Protein AF-T1HP23-F1 (afdb_monomer)

pLDDT: mean 70.29, std 20.17, range [24.92, 94.38]

Mean predicted aligned error: 11.94 Å

Organism: Rhodnius prolixus (NCBI:txid13249)

InterPro domains:
  IPR020234 Mite allergen, group-7 [PF16984] (42-171)
  IPR038602 Mite allergen, group-7 superfamily [G3DSA:3.15.10.50] (22-176)

Secondary structure (DSSP, 8-state):
-----HHHHHHHHHHHHHHHHHHHHHHHHHS-----S---HHHHHHHHHHHHHHHTTTTT-TTEEPPPEEEEEEEEETTTEEEEEEEEEEEEEEE-GGG-EE-S--EEEEETTEEEEEEEEEEEEEEEEEEEEEEETTEEEEEEEEEEEEEEEEEEEEEEETTTTEEEEEEEE-----

Radius of gyration: 19.95 Å; Cα contacts (8 Å, |Δi|>4): 308; chains: 1; bounding box: 65×30×52 Å

Foldseek 3Di:
DDDDPPVVVVVQVVQVVVLVVVLVVVVVVVDDDPDDDDDFPQVVQQVVLQVCLVCVVVSCVAWNWGAKDKDWDWDADPVPGIWIKIKIWPRKTKHQQNQKGWDDDWDWDDDPQKIKTKTKIKTAFMKMKTWIWMDTPNDIDTDIDIDTDGMWMWMWIWMANNVVRDIDTDDIDTDDDD

Nearest PDB structures (foldseek):
  9hae-assembly2_C  TM=8.015E-01  e=1.266E-09  Dermatophagoides farinae
  3h4z-assembly1_A  TM=8.225E-01  e=7.557E-09  Escherichia coli
  9hae-assembly1_A  TM=8.231E-01  e=2.625E-08  Dermatophagoides farinae
  3h4z-assembly2_B  TM=8.025E-01  e=1.484E-07  Escherichia coli
  3h4z-assembly3_C  TM=6.666E-01  e=9.869E-07  Escherichia coli

Structure (mmCIF, N/CA/C/O backbone):
data_AF-T1HP23-F1
#
_entry.id   AF-T1HP23-F1
#
loop_
_atom_site.group_PDB
_atom_site.id
_atom_site.type_symbol
_atom_site.label_atom_id
_atom_site.label_alt_id
_atom_site.label_comp_id
_atom_site.label_asym_id
_atom_site.label_entity_id
_atom_site.label_seq_id
_atom_site.pdbx_PDB_ins_code
_atom_site.Cartn_x
_atom_site.Cartn_y
_atom_site.Cartn_z
_atom_site.occupancy
_atom_site.B_iso_or_equiv
_atom_site.auth_seq_id
_atom_site.auth_comp_id
_atom_site.auth_asym_id
_atom_site.auth_atom_id
_atom_site.pdbx_PDB_model_num
ATOM 1 N N . MET A 1 1 ? 20.093 -10.643 -13.152 1.00 25.14 1 MET A N 1
ATOM 2 C CA . MET A 1 1 ? 18.943 -10.596 -12.226 1.00 25.14 1 MET A CA 1
ATOM 3 C C . MET A 1 1 ? 19.313 -9.585 -11.152 1.00 25.14 1 MET A C 1
ATOM 5 O O . MET A 1 1 ? 20.124 -9.906 -10.296 1.00 25.14 1 MET A O 1
ATOM 9 N N . TYR A 1 2 ? 18.886 -8.330 -11.307 1.00 26.88 2 TYR A N 1
ATOM 10 C CA . TYR A 1 2 ? 19.224 -7.253 -10.372 1.00 26.88 2 TYR A CA 1
ATOM 11 C C . TYR A 1 2 ? 18.226 -7.282 -9.216 1.00 26.88 2 TYR A C 1
ATOM 13 O O . TYR A 1 2 ? 17.021 -7.215 -9.437 1.00 26.88 2 TYR A O 1
ATOM 21 N N . VAL A 1 3 ? 18.734 -7.433 -7.996 1.00 24.92 3 VAL A N 1
ATOM 22 C CA . VAL A 1 3 ? 17.948 -7.330 -6.764 1.00 24.92 3 VAL A CA 1
ATOM 23 C C . VAL A 1 3 ? 18.117 -5.900 -6.268 1.00 24.92 3 VAL A C 1
ATOM 25 O O . VAL A 1 3 ? 19.230 -5.498 -5.930 1.00 24.92 3 VAL A O 1
ATOM 28 N N . LEU A 1 4 ? 17.034 -5.119 -6.276 1.00 29.67 4 LEU A N 1
ATOM 29 C CA . LEU A 1 4 ? 17.025 -3.764 -5.722 1.00 29.67 4 LEU A CA 1
ATOM 30 C C . LEU A 1 4 ? 17.428 -3.827 -4.234 1.00 29.67 4 LEU A C 1
ATOM 32 O O . LEU A 1 4 ? 16.851 -4.626 -3.489 1.00 29.67 4 LEU A O 1
ATOM 36 N N . PRO A 1 5 ? 18.405 -3.029 -3.765 1.00 30.52 5 PRO A N 1
ATOM 37 C CA . PRO A 1 5 ? 18.764 -2.981 -2.355 1.00 30.52 5 PRO A CA 1
ATOM 38 C C . PRO A 1 5 ? 17.554 -2.590 -1.500 1.00 30.52 5 PRO A C 1
ATOM 40 O O . PRO A 1 5 ? 16.843 -1.633 -1.790 1.00 30.52 5 PRO A O 1
ATOM 43 N N . LEU A 1 6 ? 17.366 -3.303 -0.389 1.00 29.81 6 LEU A N 1
ATOM 44 C CA . LEU A 1 6 ? 16.264 -3.165 0.572 1.00 29.81 6 LEU A CA 1
ATOM 45 C C . LEU A 1 6 ? 15.897 -1.707 0.931 1.00 29.81 6 LEU A C 1
ATOM 47 O O . LEU A 1 6 ? 14.728 -1.389 1.123 1.00 29.81 6 LEU A O 1
ATOM 51 N N . LYS A 1 7 ? 16.880 -0.798 0.985 1.00 26.94 7 LYS A N 1
ATOM 52 C CA . LYS A 1 7 ? 16.654 0.632 1.258 1.00 26.94 7 LYS A CA 1
ATOM 53 C C . LYS A 1 7 ? 15.810 1.335 0.184 1.00 26.94 7 LYS A C 1
ATOM 55 O O . LYS A 1 7 ? 15.021 2.206 0.530 1.00 26.94 7 LYS A O 1
ATOM 60 N N . GLN A 1 8 ? 15.942 0.942 -1.082 1.00 32.12 8 GLN A N 1
ATOM 61 C CA . GLN A 1 8 ? 15.171 1.492 -2.204 1.00 32.12 8 GLN A CA 1
ATOM 62 C C . GLN A 1 8 ? 13.735 0.967 -2.204 1.00 32.12 8 GLN A C 1
ATOM 64 O O . GLN A 1 8 ? 12.801 1.727 -2.432 1.00 32.12 8 GLN A O 1
ATOM 69 N N . ILE A 1 9 ? 13.544 -0.304 -1.836 1.00 33.69 9 ILE A N 1
ATOM 70 C CA . ILE A 1 9 ? 12.213 -0.881 -1.612 1.00 33.69 9 ILE A CA 1
ATOM 71 C C . ILE A 1 9 ? 11.498 -0.110 -0.492 1.00 33.69 9 ILE A C 1
ATOM 73 O O . ILE A 1 9 ? 10.354 0.294 -0.663 1.00 33.69 9 ILE A O 1
ATOM 77 N N . ILE A 1 10 ? 12.192 0.184 0.612 1.00 36.78 10 ILE A N 1
ATOM 78 C CA . ILE A 1 10 ? 11.643 0.961 1.736 1.00 36.78 10 ILE A CA 1
ATOM 79 C C . ILE A 1 10 ? 11.271 2.393 1.320 1.00 36.78 10 ILE A C 1
ATOM 81 O O . ILE A 1 10 ? 10.223 2.879 1.737 1.00 36.78 10 ILE A O 1
ATOM 85 N N . LEU A 1 11 ? 12.089 3.064 0.500 1.00 34.38 11 LEU A N 1
ATOM 86 C CA . LEU A 1 11 ? 11.816 4.428 0.029 1.00 34.38 11 LEU A CA 1
ATOM 87 C C . LEU A 1 11 ? 10.591 4.479 -0.898 1.00 34.38 11 LEU A C 1
ATOM 89 O O . LEU A 1 11 ? 9.714 5.321 -0.719 1.00 34.38 11 LEU A O 1
ATOM 93 N N . ILE A 1 12 ? 10.510 3.542 -1.846 1.00 37.84 12 ILE A N 1
ATOM 94 C CA . ILE A 1 12 ? 9.383 3.406 -2.776 1.00 37.84 12 ILE A CA 1
ATOM 95 C C . ILE A 1 12 ? 8.100 3.110 -1.993 1.00 37.84 12 ILE A C 1
ATOM 97 O O . ILE A 1 12 ? 7.082 3.761 -2.211 1.00 37.84 12 ILE A O 1
ATOM 101 N N . ILE A 1 13 ? 8.168 2.208 -1.013 1.00 44.16 13 ILE A N 1
ATOM 102 C CA . ILE A 1 13 ? 7.060 1.878 -0.110 1.00 44.16 13 ILE A CA 1
ATOM 103 C C . ILE A 1 13 ? 6.622 3.085 0.740 1.00 44.16 13 ILE A C 1
ATOM 105 O O . ILE A 1 13 ? 5.424 3.322 0.891 1.00 44.16 13 ILE A O 1
ATOM 109 N N . TRP A 1 14 ? 7.560 3.888 1.249 1.00 43.22 14 TRP A N 1
ATOM 110 C CA . TRP A 1 14 ? 7.257 5.134 1.966 1.00 43.22 14 TRP A CA 1
ATOM 111 C C . TRP A 1 14 ? 6.512 6.144 1.091 1.00 43.22 14 TRP A C 1
ATOM 113 O O . TRP A 1 14 ? 5.567 6.793 1.540 1.00 43.22 14 TRP A O 1
ATOM 123 N N . LEU A 1 15 ? 6.914 6.257 -0.172 1.00 39.22 15 LEU A N 1
ATOM 124 C CA . LEU A 1 15 ? 6.282 7.138 -1.147 1.00 39.22 15 LEU A CA 1
ATOM 125 C C . LEU A 1 15 ? 4.881 6.653 -1.534 1.00 39.22 15 LEU A C 1
ATOM 127 O O . LEU A 1 15 ? 3.946 7.454 -1.559 1.00 39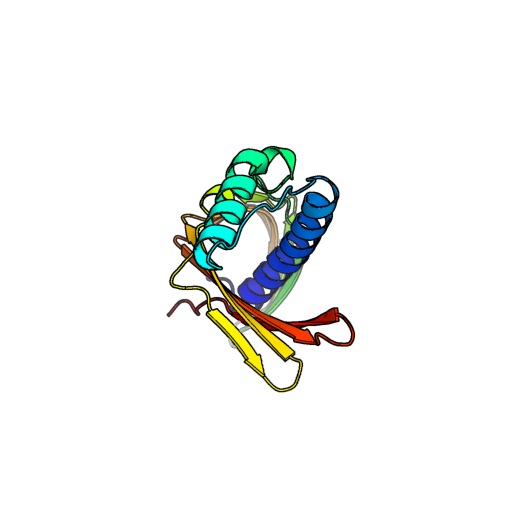.22 15 LEU A O 1
ATOM 131 N N . ILE A 1 16 ? 4.712 5.341 -1.727 1.00 44.19 16 ILE A N 1
ATOM 132 C CA . ILE A 1 16 ? 3.404 4.696 -1.915 1.00 44.19 16 ILE A CA 1
ATOM 133 C C . ILE A 1 16 ? 2.496 4.981 -0.718 1.00 44.19 16 ILE A C 1
ATOM 135 O O . ILE A 1 16 ? 1.327 5.297 -0.908 1.00 44.19 16 ILE A O 1
ATOM 139 N N . PHE A 1 17 ? 3.030 4.933 0.505 1.00 50.22 17 PHE A N 1
ATOM 140 C CA . PHE A 1 17 ? 2.266 5.213 1.714 1.00 50.22 17 PHE A CA 1
ATOM 141 C C . PHE A 1 17 ? 1.826 6.677 1.817 1.00 50.22 17 PHE A C 1
ATOM 143 O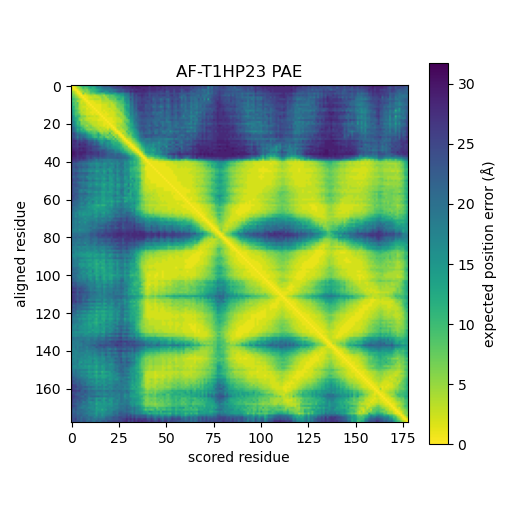 O . PHE A 1 17 ? 0.660 6.933 2.099 1.00 50.22 17 PHE A O 1
ATOM 150 N N . ILE A 1 18 ? 2.717 7.640 1.566 1.00 43.59 18 ILE A N 1
ATOM 151 C CA . ILE A 1 18 ? 2.364 9.069 1.598 1.00 43.59 18 ILE A CA 1
ATOM 152 C C . ILE A 1 18 ? 1.280 9.359 0.557 1.00 43.59 18 ILE A C 1
ATOM 154 O O . ILE A 1 18 ? 0.293 10.028 0.853 1.00 43.59 18 ILE A O 1
ATOM 158 N N . ILE A 1 19 ? 1.417 8.795 -0.642 1.00 41.88 19 ILE A N 1
ATOM 159 C CA . ILE A 1 19 ? 0.441 8.965 -1.718 1.00 41.88 19 ILE A CA 1
ATOM 160 C C . ILE A 1 19 ? -0.878 8.261 -1.368 1.00 41.88 19 ILE A C 1
ATOM 162 O O . ILE A 1 19 ? -1.942 8.844 -1.570 1.00 41.88 19 ILE A O 1
ATOM 166 N N . PHE A 1 20 ? -0.842 7.056 -0.794 1.00 41.28 20 PHE A N 1
ATOM 167 C CA . PHE A 1 20 ? -2.032 6.349 -0.318 1.00 41.28 20 PHE A CA 1
ATOM 168 C C . PHE A 1 20 ? -2.738 7.130 0.797 1.00 41.28 20 PHE A C 1
ATOM 170 O O . PHE A 1 20 ? -3.938 7.358 0.710 1.00 41.28 20 PHE A O 1
ATOM 177 N N . ALA A 1 21 ? -2.006 7.626 1.794 1.00 40.84 21 ALA A N 1
ATOM 178 C CA . ALA A 1 21 ? -2.548 8.412 2.898 1.00 40.84 21 ALA A CA 1
ATOM 179 C C . ALA A 1 21 ? -3.175 9.733 2.417 1.00 40.84 21 ALA A C 1
ATOM 181 O O . ALA A 1 21 ? -4.255 10.102 2.883 1.00 40.84 21 ALA A O 1
ATOM 182 N N . ILE A 1 22 ? -2.552 10.412 1.445 1.00 40.50 22 ILE A N 1
ATOM 183 C CA . ILE A 1 22 ? -3.098 11.631 0.829 1.00 40.50 22 ILE A CA 1
ATOM 184 C C . ILE A 1 22 ? -4.379 11.312 0.046 1.00 40.50 22 ILE A C 1
ATOM 186 O O . ILE A 1 22 ? -5.387 11.983 0.247 1.00 40.50 22 ILE A O 1
ATOM 190 N N . ASN A 1 23 ? -4.377 10.274 -0.798 1.00 37.69 23 ASN A N 1
ATOM 191 C CA . ASN A 1 23 ? -5.544 9.914 -1.616 1.00 37.69 23 ASN A CA 1
ATOM 192 C C . ASN A 1 23 ? -6.704 9.340 -0.789 1.00 37.69 23 ASN A C 1
ATOM 194 O O . ASN A 1 23 ? -7.870 9.583 -1.097 1.00 37.69 23 ASN A O 1
ATOM 198 N N . VAL A 1 24 ? -6.419 8.610 0.290 1.00 37.06 24 VAL A N 1
ATOM 199 C CA . VAL A 1 24 ? -7.438 8.175 1.254 1.00 37.06 24 VAL A CA 1
ATOM 200 C C . VAL A 1 24 ? -8.043 9.390 1.956 1.00 37.06 24 VAL A C 1
ATOM 202 O O . VAL A 1 24 ? -9.260 9.495 2.034 1.00 37.06 24 VAL A O 1
ATOM 205 N N . SER A 1 25 ? -7.232 10.361 2.379 1.00 33.72 25 SER A N 1
ATOM 206 C CA . SER A 1 25 ? -7.742 11.577 3.031 1.00 33.72 25 SER A CA 1
ATOM 207 C C . SER A 1 25 ? -8.643 12.406 2.101 1.00 33.72 25 SER A C 1
ATOM 209 O O . SER A 1 25 ? -9.738 12.800 2.498 1.00 33.72 25 SER A O 1
ATOM 211 N N . THR A 1 26 ? -8.244 12.605 0.840 1.00 33.69 26 THR A N 1
ATOM 212 C CA . THR A 1 26 ? -9.033 13.372 -0.146 1.00 33.69 26 THR A CA 1
ATOM 213 C C . THR A 1 26 ? -10.263 12.619 -0.660 1.00 33.69 26 THR A C 1
ATOM 215 O O . THR A 1 26 ? -11.287 13.233 -0.968 1.00 33.69 26 THR A O 1
ATOM 218 N N . SER A 1 27 ? -10.213 11.286 -0.748 1.00 34.50 27 SER A N 1
ATOM 219 C CA . SER A 1 27 ? -11.388 10.475 -1.095 1.00 34.50 27 SER A CA 1
ATOM 220 C C . SER A 1 27 ? -12.389 10.378 0.059 1.00 34.50 27 SER A C 1
ATOM 222 O O . SER A 1 27 ? -13.590 10.347 -0.199 1.00 34.50 27 SER A O 1
ATOM 224 N N . ILE A 1 28 ? -11.933 10.416 1.318 1.00 39.03 28 ILE A N 1
ATOM 225 C CA . ILE A 1 28 ? -12.814 10.490 2.492 1.00 39.03 28 ILE A CA 1
ATOM 226 C C . ILE A 1 28 ? -13.574 11.823 2.545 1.00 39.03 28 ILE A C 1
ATOM 228 O O . ILE A 1 28 ? -14.757 11.813 2.871 1.00 39.03 28 ILE A O 1
ATOM 232 N N . GLU A 1 29 ? -12.963 12.949 2.160 1.00 34.88 29 GLU A N 1
ATOM 233 C CA . GLU A 1 29 ? -13.683 14.233 2.064 1.00 34.88 29 GLU A CA 1
ATOM 234 C C . GLU A 1 29 ? -14.804 14.217 1.010 1.00 34.88 29 GLU A C 1
ATOM 236 O O . GLU A 1 29 ? -15.840 14.856 1.195 1.00 34.88 29 GLU A O 1
ATOM 241 N N . ASN A 1 30 ? -14.633 13.459 -0.079 1.00 32.41 30 ASN A N 1
ATOM 242 C CA . ASN A 1 30 ? -15.593 13.399 -1.187 1.00 32.41 30 ASN A CA 1
ATOM 243 C C . ASN A 1 30 ? -16.659 12.298 -1.042 1.00 32.41 30 ASN A C 1
ATOM 245 O O . ASN A 1 30 ? -17.618 12.259 -1.815 1.00 32.41 30 ASN A O 1
ATOM 249 N N . VAL A 1 31 ? -16.528 11.413 -0.050 1.00 37.97 31 VAL A N 1
ATOM 250 C CA . VAL A 1 31 ? -17.492 10.345 0.233 1.00 37.97 31 VAL A CA 1
ATOM 251 C C . VAL A 1 31 ? -18.140 10.619 1.587 1.00 37.97 31 VAL A C 1
ATOM 253 O O . VAL A 1 31 ? -17.558 10.395 2.642 1.00 37.97 31 VAL A O 1
ATOM 256 N N . GLN A 1 32 ? -19.390 11.088 1.573 1.00 33.75 32 GLN A N 1
ATOM 257 C CA . GLN A 1 32 ? -20.208 11.192 2.785 1.00 33.75 32 GLN A CA 1
ATOM 258 C C . GLN A 1 32 ? -20.535 9.785 3.307 1.00 33.75 32 GLN A C 1
ATOM 260 O O . GLN A 1 32 ? -21.497 9.147 2.873 1.00 33.75 32 GLN A O 1
ATOM 265 N N . TYR A 1 33 ? -19.731 9.289 4.246 1.00 40.09 33 TYR A N 1
ATOM 266 C CA . TYR A 1 33 ? -20.005 8.026 4.921 1.00 40.09 33 TYR A CA 1
ATOM 267 C C . TYR A 1 33 ? -21.143 8.204 5.926 1.00 40.09 33 TYR A C 1
ATOM 269 O O . TYR A 1 33 ? -20.983 8.796 6.993 1.00 40.09 33 TYR A O 1
ATOM 277 N N . LYS A 1 34 ? -22.314 7.658 5.598 1.00 30.66 34 LYS A N 1
ATOM 278 C CA . LYS A 1 34 ? -23.445 7.574 6.524 1.00 30.66 34 LYS A CA 1
ATOM 279 C C . LYS A 1 34 ? -23.233 6.363 7.440 1.00 30.66 34 LYS A C 1
ATOM 281 O O . LYS A 1 34 ? -23.739 5.279 7.167 1.00 30.66 34 LYS A O 1
ATOM 286 N N . TYR A 1 35 ? -22.432 6.527 8.492 1.00 40.25 35 TYR A N 1
ATOM 287 C CA . TYR A 1 35 ? -22.241 5.472 9.488 1.00 40.25 35 TYR A CA 1
ATOM 288 C C . TYR A 1 35 ? -23.483 5.356 10.378 1.00 40.25 35 TYR A C 1
ATOM 290 O O . TYR A 1 35 ? -23.866 6.293 11.074 1.00 40.25 35 TYR A O 1
ATOM 298 N N . SER A 1 36 ? -24.114 4.187 10.326 1.00 34.78 36 SER A N 1
ATOM 299 C CA . SER A 1 36 ? -25.215 3.766 11.186 1.00 34.78 36 SER A CA 1
ATOM 300 C C . SER A 1 36 ? -24.828 2.416 11.792 1.00 34.78 36 SER A C 1
ATOM 302 O O . SER A 1 36 ? -24.484 1.504 11.044 1.00 34.78 36 SER A O 1
ATOM 304 N N . GLU A 1 37 ? -24.932 2.316 13.122 1.00 36.03 37 GLU A N 1
ATOM 305 C CA . GLU A 1 37 ? -24.839 1.111 13.976 1.00 36.03 37 GLU A CA 1
ATOM 306 C C . GLU A 1 37 ? -23.459 0.646 14.495 1.00 36.03 37 GLU A C 1
ATOM 308 O O . GLU A 1 37 ? -22.415 0.828 13.872 1.00 36.03 37 GLU A O 1
ATOM 313 N N . ASN A 1 38 ? -23.508 0.016 15.684 1.00 46.22 38 ASN A N 1
ATOM 314 C CA . ASN A 1 38 ? -22.420 -0.623 16.442 1.00 46.22 38 ASN A CA 1
ATOM 315 C C . ASN A 1 38 ? -21.792 -1.802 15.669 1.00 46.22 38 ASN A C 1
ATOM 317 O O . ASN A 1 38 ? -22.022 -2.968 15.995 1.00 46.22 38 ASN A O 1
ATOM 321 N N . LYS A 1 39 ? -21.008 -1.520 14.629 1.00 54.88 39 LYS A N 1
ATOM 322 C CA . LYS A 1 39 ? -20.231 -2.534 13.906 1.00 54.88 39 LYS A CA 1
ATOM 323 C C . LYS A 1 39 ? -18.906 -2.817 14.614 1.00 54.88 39 LYS A C 1
ATOM 325 O O . LYS A 1 39 ? -18.285 -1.916 15.173 1.00 54.88 39 LYS A O 1
ATOM 330 N N . SER A 1 40 ? -18.456 -4.072 14.570 1.00 74.19 40 SER A N 1
ATOM 331 C CA . SER A 1 40 ? -17.094 -4.411 14.986 1.00 74.19 40 SER A CA 1
ATOM 332 C C . SER A 1 40 ? -16.078 -3.727 14.065 1.00 74.19 40 SER A C 1
ATOM 334 O O . SER A 1 40 ? -16.347 -3.500 12.884 1.00 74.19 40 SER A O 1
ATOM 336 N N . LEU A 1 41 ? -14.894 -3.418 14.595 1.00 75.81 41 LEU A N 1
ATOM 337 C CA . LEU A 1 41 ? -13.817 -2.765 13.843 1.00 75.81 41 LEU A CA 1
ATOM 338 C C . LEU A 1 41 ? -13.409 -3.563 12.590 1.00 75.81 41 LEU A C 1
ATOM 340 O O . LEU A 1 41 ? -13.121 -2.977 11.552 1.00 75.81 41 LEU A O 1
ATOM 344 N N . ASN A 1 42 ? -13.480 -4.894 12.672 1.00 82.50 42 ASN 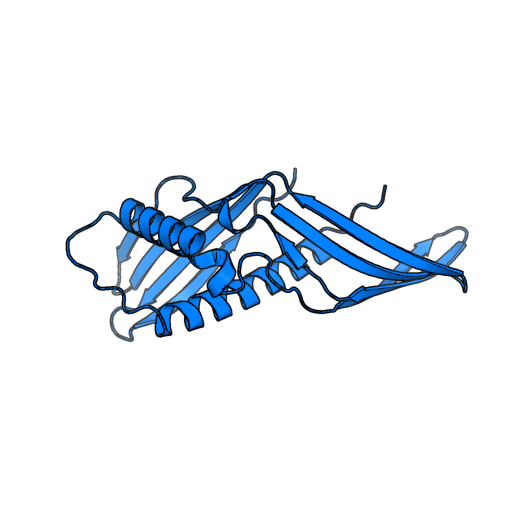A N 1
ATOM 345 C CA . ASN A 1 42 ? -13.287 -5.799 11.541 1.00 82.50 42 ASN A CA 1
ATOM 346 C C . ASN A 1 42 ? -14.265 -5.526 10.396 1.00 82.50 42 ASN A C 1
ATOM 348 O O . ASN A 1 42 ? -13.835 -5.332 9.265 1.00 82.50 42 ASN A O 1
ATOM 352 N N . LEU A 1 43 ? -15.568 -5.476 10.692 1.00 82.00 43 LEU A N 1
ATOM 353 C CA . LEU A 1 43 ? -16.594 -5.216 9.679 1.00 82.00 43 LEU A CA 1
ATOM 354 C C . LEU A 1 43 ? -16.443 -3.819 9.076 1.00 82.00 43 LEU A C 1
ATOM 356 O O . LEU A 1 43 ? -16.674 -3.634 7.886 1.00 82.00 43 LEU A O 1
ATOM 360 N N . LEU A 1 44 ? -16.031 -2.842 9.887 1.00 76.25 44 LEU A N 1
ATOM 361 C CA . LEU A 1 44 ? -15.751 -1.496 9.405 1.00 76.25 44 LEU A CA 1
ATOM 362 C C . LEU A 1 44 ? -14.569 -1.484 8.427 1.00 76.25 44 LEU A C 1
ATOM 364 O O . LEU A 1 44 ? -14.669 -0.874 7.365 1.00 76.25 44 LEU A O 1
ATOM 368 N N . LEU A 1 45 ? -13.476 -2.179 8.745 1.00 80.75 45 LEU A N 1
ATOM 369 C CA . LEU A 1 45 ? -12.335 -2.292 7.839 1.00 80.75 45 LEU A CA 1
ATOM 370 C C . LEU A 1 45 ? -12.697 -3.067 6.561 1.00 80.75 45 LEU A C 1
ATOM 372 O O . LEU A 1 45 ? -12.317 -2.643 5.471 1.00 80.75 45 LEU A O 1
ATOM 376 N N . ASP A 1 46 ? -13.491 -4.134 6.669 1.00 84.12 46 ASP A N 1
ATOM 377 C CA . ASP A 1 46 ? -13.988 -4.899 5.518 1.00 84.12 46 ASP A CA 1
ATOM 378 C C . ASP A 1 46 ? -14.847 -4.019 4.583 1.00 84.12 46 ASP A C 1
ATOM 380 O O . ASP A 1 46 ? -14.673 -4.046 3.357 1.00 84.12 46 ASP A O 1
ATOM 384 N N . ASP A 1 47 ? -15.724 -3.182 5.149 1.00 78.00 47 ASP A N 1
ATOM 385 C CA . ASP A 1 47 ? -16.540 -2.212 4.409 1.00 78.00 47 ASP A CA 1
ATOM 386 C C . ASP A 1 47 ? -15.666 -1.141 3.728 1.00 78.00 47 ASP A C 1
ATOM 388 O O . ASP A 1 47 ? -15.886 -0.807 2.559 1.00 78.00 47 ASP A O 1
ATOM 392 N N . VAL A 1 48 ? -14.654 -0.613 4.428 1.00 78.62 48 VAL A N 1
ATOM 393 C CA . VAL A 1 48 ? -13.703 0.365 3.872 1.00 78.62 48 VAL A CA 1
ATOM 394 C C . VAL A 1 48 ? -12.937 -0.240 2.700 1.00 78.62 48 VAL A C 1
ATOM 396 O O . VAL A 1 48 ? -12.937 0.348 1.617 1.00 78.62 48 VAL A O 1
ATOM 399 N N . CYS A 1 49 ? -12.348 -1.428 2.870 1.00 80.12 49 CYS A N 1
ATOM 400 C CA . CYS A 1 49 ? -11.667 -2.131 1.787 1.00 80.12 49 CYS A CA 1
ATOM 401 C C . CYS A 1 49 ? -12.616 -2.328 0.599 1.00 80.12 49 CYS A C 1
ATOM 403 O O . CYS A 1 49 ? -12.282 -1.939 -0.516 1.00 80.12 49 CYS A O 1
ATOM 405 N N . THR A 1 50 ? -13.831 -2.833 0.828 1.00 83.62 50 THR A N 1
ATOM 406 C CA . THR A 1 50 ? -14.831 -3.050 -0.233 1.00 83.62 50 THR A CA 1
ATOM 407 C C . THR A 1 50 ? -15.162 -1.765 -0.997 1.00 83.62 50 THR A C 1
ATOM 409 O O . THR A 1 50 ? -15.243 -1.772 -2.230 1.00 83.62 50 THR A O 1
ATOM 412 N N . ASN A 1 51 ? -15.313 -0.644 -0.292 1.00 74.25 51 ASN A N 1
ATOM 413 C CA . ASN A 1 51 ? -15.589 0.649 -0.913 1.00 74.25 51 ASN A CA 1
ATOM 414 C C . ASN A 1 51 ? -14.395 1.181 -1.713 1.00 74.25 51 ASN A C 1
ATOM 416 O O . ASN A 1 51 ? -14.598 1.689 -2.818 1.00 74.25 51 ASN A O 1
ATOM 420 N N . LEU A 1 52 ? -13.169 1.033 -1.204 1.00 76.88 52 LEU A N 1
ATOM 421 C CA . LEU A 1 52 ? -11.958 1.398 -1.941 1.00 76.88 52 LEU A CA 1
ATOM 422 C C . LEU A 1 52 ? -11.849 0.591 -3.236 1.00 76.88 52 LEU A C 1
ATOM 424 O O . LEU A 1 52 ? -11.648 1.186 -4.290 1.00 76.88 52 LEU A O 1
ATOM 428 N N . LYS A 1 53 ? -12.091 -0.728 -3.193 1.00 84.12 53 LYS A N 1
ATOM 429 C CA . LYS A 1 53 ? -12.116 -1.583 -4.395 1.00 84.12 53 LYS A CA 1
ATOM 430 C C . LYS A 1 53 ? -13.127 -1.096 -5.419 1.00 84.12 53 LYS A C 1
ATOM 432 O O . LYS A 1 53 ? -12.792 -0.865 -6.576 1.00 84.12 53 LYS A O 1
ATOM 437 N N . LYS A 1 54 ? -14.375 -0.899 -4.982 1.00 84.69 54 LYS A N 1
ATOM 438 C CA . LYS A 1 54 ? -15.480 -0.493 -5.860 1.00 84.69 54 LYS A CA 1
ATOM 439 C C . LYS A 1 54 ? -15.197 0.827 -6.581 1.00 84.69 54 LYS A C 1
ATOM 441 O O . LYS A 1 54 ? -15.668 1.021 -7.699 1.00 84.69 54 LYS A O 1
ATOM 446 N N . ASN A 1 55 ? -14.438 1.720 -5.948 1.00 79.12 55 ASN A N 1
ATOM 447 C CA . ASN A 1 55 ? -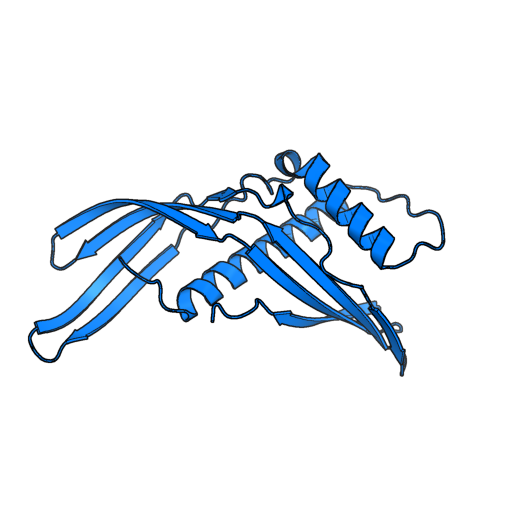14.148 3.052 -6.464 1.00 79.12 55 ASN A CA 1
ATOM 448 C C . ASN A 1 55 ? -12.690 3.227 -6.925 1.00 79.12 55 ASN A C 1
ATOM 450 O O . ASN A 1 55 ? -12.315 4.347 -7.266 1.00 79.12 55 ASN A O 1
ATOM 454 N N . ALA A 1 56 ? -11.883 2.159 -6.982 1.00 77.88 56 ALA A N 1
ATOM 455 C CA . ALA A 1 56 ? -10.426 2.238 -7.127 1.00 77.88 56 ALA A CA 1
ATOM 456 C C . ALA A 1 56 ? -9.983 3.069 -8.342 1.00 77.88 56 ALA A C 1
ATOM 458 O O . ALA A 1 56 ? -9.113 3.931 -8.236 1.00 77.88 56 ALA A O 1
ATOM 459 N N . LYS A 1 57 ? -10.650 2.891 -9.486 1.00 82.38 57 LYS A N 1
ATOM 460 C CA . LYS A 1 57 ? -10.379 3.672 -10.705 1.00 82.38 57 LYS A CA 1
ATOM 461 C C . LYS A 1 57 ? -10.748 5.147 -10.558 1.00 82.38 57 LYS A C 1
ATOM 463 O O . LYS A 1 57 ? -10.007 6.012 -11.012 1.00 82.38 57 LYS A O 1
ATOM 468 N N . ALA A 1 58 ? -11.889 5.435 -9.932 1.00 78.31 58 ALA A N 1
ATOM 469 C CA . ALA A 1 58 ? -12.400 6.797 -9.786 1.00 78.31 58 ALA A CA 1
ATOM 470 C C . ALA A 1 58 ? -11.524 7.645 -8.854 1.00 78.31 58 ALA A C 1
ATOM 472 O O . ALA A 1 58 ? -11.358 8.837 -9.093 1.00 78.31 58 ALA A O 1
ATOM 473 N N . ILE A 1 59 ? -10.933 7.021 -7.830 1.00 76.50 59 ILE A N 1
ATOM 474 C CA . ILE A 1 59 ? -10.035 7.686 -6.874 1.00 76.50 59 ILE A CA 1
ATOM 475 C C . ILE A 1 59 ? -8.555 7.628 -7.290 1.00 76.50 59 ILE A C 1
ATOM 477 O O . ILE A 1 59 ? -7.694 8.047 -6.525 1.00 76.50 59 ILE A O 1
ATOM 481 N N . GLY A 1 60 ? -8.238 7.090 -8.475 1.00 79.38 60 GLY A N 1
ATOM 482 C CA . GLY A 1 60 ? -6.859 6.988 -8.965 1.00 79.38 60 GLY A CA 1
ATOM 483 C C . GLY A 1 60 ? -5.985 5.972 -8.220 1.00 79.38 60 GLY A C 1
ATOM 484 O O . GLY A 1 60 ? -4.766 6.101 -8.243 1.00 79.38 60 GLY A O 1
ATOM 485 N N . LEU A 1 61 ? -6.590 4.979 -7.561 1.00 81.56 61 LEU A N 1
ATOM 486 C CA . LEU A 1 61 ? -5.896 3.864 -6.908 1.00 81.56 61 LEU A CA 1
ATOM 487 C C . LEU A 1 61 ? -5.520 2.756 -7.908 1.00 81.56 61 LEU A C 1
ATOM 489 O O . LEU A 1 61 ? -4.603 1.987 -7.650 1.00 81.56 61 LEU A O 1
ATOM 493 N N . GLU A 1 62 ? -6.208 2.677 -9.050 1.00 86.44 62 GLU A N 1
ATOM 494 C CA . GLU A 1 62 ? -6.000 1.627 -10.052 1.00 86.44 62 GLU A CA 1
ATOM 495 C C . GLU A 1 62 ? -6.017 2.198 -11.493 1.00 86.44 62 GLU A C 1
ATOM 497 O O . GLU A 1 62 ? -7.098 2.444 -12.040 1.00 86.44 62 GLU A O 1
ATOM 502 N N . PRO A 1 63 ? -4.852 2.417 -12.141 1.00 92.19 63 PRO A N 1
ATOM 503 C CA . PRO A 1 63 ? -3.510 2.364 -11.562 1.00 92.19 63 PRO A CA 1
ATOM 504 C C . PRO A 1 63 ? -3.195 3.587 -10.696 1.00 92.19 63 PRO A C 1
ATOM 506 O O . PRO A 1 63 ? -3.538 4.718 -11.052 1.00 92.19 63 PRO A O 1
ATOM 509 N N . LEU A 1 64 ? -2.447 3.366 -9.617 1.00 88.38 64 LEU A N 1
ATOM 510 C CA . LEU A 1 64 ? -1.863 4.432 -8.814 1.00 88.38 64 LEU A CA 1
ATOM 511 C C . LEU A 1 64 ? -0.617 4.982 -9.511 1.00 88.38 64 LEU A C 1
ATOM 513 O O . LEU A 1 64 ? 0.326 4.244 -9.793 1.00 88.38 64 LEU A O 1
ATOM 517 N N . LYS A 1 65 ? -0.596 6.290 -9.777 1.00 88.00 65 LYS A N 1
ATOM 518 C CA . LYS A 1 65 ? 0.594 6.960 -10.319 1.00 88.00 65 LYS A CA 1
ATOM 519 C C . LYS A 1 65 ? 1.663 7.087 -9.239 1.00 88.00 65 LYS A C 1
ATOM 521 O O . LYS A 1 65 ? 1.392 7.588 -8.149 1.00 88.00 65 LYS A O 1
ATOM 526 N N . LEU A 1 66 ? 2.874 6.667 -9.572 1.00 85.12 66 LEU A N 1
ATOM 527 C CA . LEU A 1 66 ? 4.056 6.813 -8.735 1.00 85.12 66 LEU A CA 1
ATOM 528 C C . LEU A 1 66 ? 4.897 7.991 -9.250 1.00 85.12 66 LEU A C 1
ATOM 530 O O . LEU A 1 66 ? 4.848 8.298 -10.444 1.00 85.12 66 LEU A O 1
ATOM 534 N N . PRO A 1 67 ? 5.647 8.679 -8.376 1.00 87.88 67 PRO A N 1
ATOM 535 C CA . PRO A 1 67 ? 6.477 9.797 -8.793 1.00 87.88 67 PRO A CA 1
ATOM 536 C C . PRO A 1 67 ? 7.669 9.315 -9.615 1.00 87.88 67 PRO A C 1
ATOM 538 O O . PRO A 1 67 ? 8.126 8.174 -9.474 1.00 87.88 67 PRO A O 1
ATOM 541 N N . ASP A 1 68 ? 8.204 10.231 -10.410 1.00 88.62 68 ASP A N 1
ATOM 542 C CA . ASP A 1 68 ? 9.483 10.029 -11.071 1.00 88.62 68 ASP A CA 1
ATOM 543 C C . ASP A 1 68 ? 10.611 10.029 -10.024 1.00 88.62 68 ASP A C 1
ATOM 545 O O . ASP A 1 68 ? 10.588 10.802 -9.059 1.00 88.62 68 ASP A O 1
ATOM 549 N N . LEU A 1 69 ? 11.594 9.149 -10.203 1.00 84.62 69 LEU A N 1
ATOM 550 C CA . LEU A 1 69 ? 12.720 8.972 -9.291 1.00 84.62 69 LEU A CA 1
ATOM 551 C C . LEU A 1 69 ? 14.029 9.006 -10.075 1.00 84.62 69 LEU A C 1
ATOM 553 O O . LEU A 1 69 ? 14.205 8.259 -11.031 1.00 84.62 69 LEU A O 1
ATOM 557 N N . MET A 1 70 ? 14.974 9.822 -9.617 1.00 84.25 70 MET A N 1
ATOM 558 C CA . MET A 1 70 ? 16.340 9.830 -10.128 1.00 84.25 70 MET A CA 1
ATOM 559 C C . MET A 1 70 ?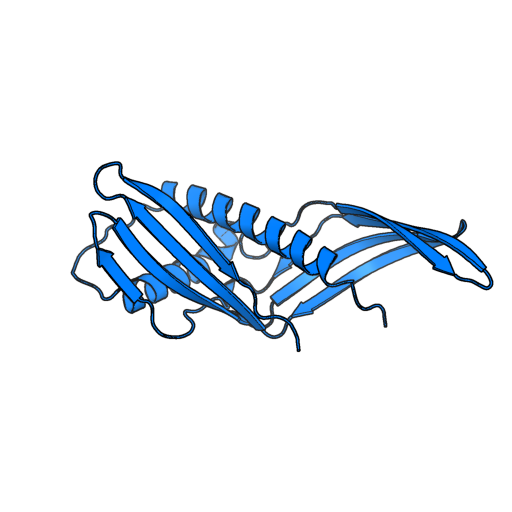 17.292 9.450 -8.998 1.00 84.25 70 MET A C 1
ATOM 561 O O . MET A 1 70 ? 17.386 10.159 -7.996 1.00 84.25 70 MET A O 1
ATOM 565 N N . GLU A 1 71 ? 18.016 8.348 -9.166 1.00 78.38 71 GLU A N 1
ATOM 566 C CA . GLU A 1 71 ? 19.012 7.890 -8.199 1.00 78.38 71 GLU A CA 1
ATOM 567 C C . GLU A 1 71 ? 20.366 7.649 -8.861 1.00 78.38 71 GLU A C 1
ATOM 569 O O . GLU A 1 71 ? 20.463 7.162 -9.985 1.00 78.38 71 GLU A O 1
ATOM 574 N N . ALA A 1 72 ? 21.431 7.971 -8.126 1.00 78.38 72 ALA A N 1
ATOM 575 C CA . ALA A 1 72 ? 22.800 7.661 -8.507 1.00 78.38 72 ALA A CA 1
ATOM 576 C C . ALA A 1 72 ? 23.357 6.601 -7.556 1.00 78.38 72 ALA A C 1
ATOM 578 O O . ALA A 1 72 ? 23.543 6.843 -6.359 1.00 78.38 72 ALA A O 1
ATOM 579 N N . TYR A 1 73 ? 23.651 5.428 -8.096 1.00 69.88 73 TYR A N 1
ATOM 580 C CA . TYR A 1 73 ? 24.271 4.336 -7.378 1.00 69.88 73 TYR A CA 1
ATOM 581 C C . TYR A 1 73 ? 25.785 4.359 -7.580 1.00 69.88 73 TYR A C 1
ATOM 583 O O . TYR A 1 73 ? 26.293 4.397 -8.697 1.00 69.88 73 TYR A O 1
ATOM 591 N N . ASN A 1 74 ? 26.520 4.349 -6.469 1.00 75.31 74 ASN A N 1
ATOM 592 C CA . ASN A 1 74 ? 27.975 4.324 -6.466 1.00 75.31 74 ASN A CA 1
ATOM 593 C C . ASN A 1 74 ? 28.447 2.996 -5.879 1.00 75.31 74 ASN A C 1
ATOM 595 O O . ASN A 1 74 ? 28.258 2.758 -4.684 1.00 75.31 74 ASN A O 1
ATOM 599 N N . GLN A 1 75 ? 29.107 2.168 -6.683 1.00 70.44 75 GLN A N 1
ATOM 600 C CA . GLN A 1 75 ? 29.673 0.904 -6.229 1.00 70.44 75 GLN A CA 1
ATOM 601 C C . GLN A 1 75 ? 31.181 0.881 -6.440 1.00 70.44 75 GLN A C 1
ATOM 603 O O . GLN A 1 75 ? 31.679 1.066 -7.545 1.00 70.44 75 GLN A O 1
ATOM 608 N N . SER A 1 76 ? 31.928 0.648 -5.366 1.00 73.44 76 SER A N 1
ATOM 609 C CA . SER A 1 76 ? 33.381 0.505 -5.439 1.00 73.44 76 SER A CA 1
ATOM 610 C C . SER A 1 76 ? 33.742 -0.964 -5.619 1.00 73.44 76 SER A C 1
ATOM 612 O O . SER A 1 76 ? 33.452 -1.785 -4.749 1.00 73.44 76 SER A O 1
ATOM 614 N N . PHE A 1 77 ? 34.407 -1.291 -6.723 1.00 70.25 77 PHE A N 1
ATOM 615 C CA . PHE A 1 77 ? 34.954 -2.618 -6.980 1.00 70.25 77 PHE A CA 1
ATOM 616 C C . PHE A 1 77 ? 36.476 -2.581 -6.877 1.00 70.25 77 PHE A C 1
ATOM 618 O O . PHE A 1 77 ? 37.129 -1.714 -7.453 1.00 70.25 77 PHE A O 1
ATOM 625 N N . TRP A 1 78 ? 37.055 -3.562 -6.186 1.00 62.81 78 TRP A N 1
ATOM 626 C CA . TRP A 1 78 ? 38.505 -3.634 -5.976 1.00 62.81 78 TRP A CA 1
ATOM 627 C C . TRP A 1 78 ? 39.313 -3.761 -7.281 1.00 62.81 78 TRP A C 1
ATOM 629 O O . TRP A 1 78 ? 40.445 -3.298 -7.334 1.00 62.81 78 TRP A O 1
ATOM 639 N N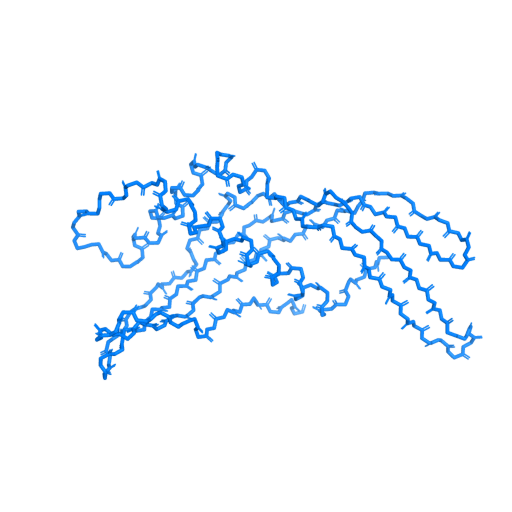 . ILE A 1 79 ? 38.725 -4.347 -8.334 1.00 67.31 79 ILE A N 1
ATOM 640 C CA . ILE A 1 79 ? 39.383 -4.580 -9.635 1.00 67.31 79 ILE A CA 1
ATOM 641 C C . ILE A 1 79 ? 39.160 -3.422 -10.616 1.00 67.31 79 ILE A C 1
ATOM 643 O O . ILE A 1 79 ? 40.046 -3.092 -11.396 1.00 67.31 79 ILE A O 1
ATOM 647 N N . ILE A 1 80 ? 37.965 -2.829 -10.603 1.00 66.69 80 ILE A N 1
ATOM 648 C CA . ILE A 1 80 ? 37.466 -1.947 -11.676 1.00 66.69 80 ILE A CA 1
ATOM 649 C C . ILE A 1 80 ? 37.339 -0.481 -11.227 1.00 66.69 80 ILE A C 1
ATOM 651 O O . ILE A 1 80 ? 36.979 0.381 -12.022 1.00 66.69 80 ILE A O 1
ATOM 655 N N . GLY A 1 81 ? 37.647 -0.181 -9.961 1.00 70.81 81 GLY A N 1
ATOM 656 C CA . GLY A 1 81 ? 37.510 1.154 -9.384 1.00 70.81 81 GLY A CA 1
ATOM 657 C C . GLY A 1 81 ? 36.070 1.491 -8.982 1.00 70.81 81 GLY A C 1
ATOM 658 O O . GLY A 1 81 ? 35.255 0.610 -8.703 1.00 70.81 81 GLY A O 1
ATOM 659 N N . LYS A 1 82 ? 35.766 2.791 -8.890 1.00 72.88 82 LYS A N 1
ATOM 660 C CA . LYS A 1 82 ? 34.439 3.290 -8.512 1.00 72.88 82 LYS A CA 1
ATOM 661 C C . LYS A 1 82 ? 33.537 3.355 -9.741 1.00 72.88 82 LYS A C 1
ATOM 663 O O . LYS A 1 82 ? 33.770 4.152 -10.644 1.00 72.88 82 LYS A O 1
ATOM 668 N N . LEU A 1 83 ? 32.485 2.554 -9.729 1.00 69.31 83 LEU A N 1
ATOM 669 C CA . LEU A 1 83 ? 31.412 2.581 -10.701 1.00 69.31 83 LEU A CA 1
ATOM 670 C C . LEU A 1 83 ? 30.320 3.544 -10.229 1.00 69.31 83 LEU A C 1
ATOM 672 O O . LEU A 1 83 ? 29.883 3.468 -9.081 1.00 69.31 83 LEU A O 1
ATOM 676 N N . THR A 1 84 ? 29.891 4.445 -11.110 1.00 74.56 84 THR A N 1
ATOM 677 C CA . THR A 1 84 ? 28.707 5.284 -10.895 1.00 74.56 84 THR A CA 1
ATOM 678 C C . THR A 1 84 ? 27.683 4.931 -11.959 1.00 74.56 84 THR A C 1
ATOM 680 O O . THR A 1 84 ? 27.993 4.994 -13.146 1.00 74.56 84 THR A O 1
ATOM 683 N N . GLU A 1 85 ? 26.488 4.562 -11.528 1.00 75.88 85 GLU A N 1
ATOM 684 C CA . GLU A 1 85 ? 25.355 4.264 -12.392 1.00 75.88 85 GLU A CA 1
ATOM 685 C C . GLU A 1 85 ? 24.211 5.188 -11.997 1.00 75.88 85 GLU A C 1
ATOM 687 O O . GLU A 1 85 ? 23.895 5.321 -10.815 1.00 75.88 85 GLU A O 1
ATOM 692 N N . VAL A 1 86 ? 23.634 5.884 -12.969 1.00 80.88 86 VAL A N 1
ATOM 693 C CA . VAL A 1 86 ? 22.484 6.762 -12.734 1.00 80.88 86 VAL A CA 1
ATOM 694 C C . VAL A 1 86 ? 21.273 6.100 -13.352 1.00 80.88 86 VAL A C 1
ATOM 696 O O . VAL A 1 86 ? 21.337 5.682 -14.506 1.00 80.88 86 VAL A O 1
ATOM 699 N N . TYR A 1 87 ? 20.188 6.020 -12.593 1.00 82.00 87 TYR A N 1
ATOM 700 C CA . TYR A 1 87 ? 18.909 5.505 -13.051 1.00 82.00 87 TYR A CA 1
ATOM 701 C C . TYR A 1 87 ? 17.846 6.586 -12.920 1.00 82.00 87 TYR A C 1
ATOM 703 O O . TYR A 1 87 ? 17.712 7.220 -11.871 1.00 82.00 87 TYR A O 1
ATOM 711 N N . ASN A 1 88 ? 17.080 6.759 -13.985 1.00 87.81 88 ASN A N 1
ATOM 712 C CA . ASN A 1 88 ? 15.902 7.594 -14.052 1.00 87.81 88 ASN A CA 1
ATOM 713 C C . ASN A 1 88 ? 14.689 6.685 -14.266 1.00 87.81 88 ASN A C 1
ATOM 715 O O . ASN A 1 88 ? 14.616 5.943 -15.246 1.00 87.81 88 ASN A O 1
ATOM 719 N N . LEU A 1 89 ? 13.764 6.714 -13.316 1.00 86.69 89 LEU A N 1
ATOM 720 C CA . LEU A 1 89 ? 12.516 5.973 -13.337 1.00 86.69 89 LEU A CA 1
ATOM 721 C C . LEU A 1 89 ? 11.389 6.972 -13.554 1.00 86.69 89 LEU A C 1
ATOM 723 O O . LEU A 1 89 ? 11.105 7.770 -12.664 1.00 86.69 89 LEU A O 1
ATOM 727 N N . THR A 1 90 ? 10.740 6.928 -14.714 1.00 92.81 90 THR A N 1
ATOM 728 C CA . THR A 1 90 ? 9.662 7.864 -15.055 1.00 92.81 90 THR A CA 1
ATOM 729 C C . THR A 1 90 ? 8.332 7.172 -15.323 1.00 92.81 90 THR A C 1
ATOM 731 O O . THR A 1 90 ? 8.280 5.982 -15.649 1.00 92.81 90 THR A O 1
ATOM 734 N N . ASN A 1 91 ? 7.240 7.932 -15.184 1.00 94.38 91 ASN A N 1
ATOM 735 C CA . ASN A 1 91 ? 5.872 7.496 -15.480 1.00 94.38 91 ASN A CA 1
ATOM 736 C C . ASN A 1 91 ? 5.479 6.214 -14.727 1.00 94.38 91 ASN A C 1
ATOM 738 O O . ASN A 1 91 ? 4.878 5.293 -15.290 1.00 94.38 91 ASN A O 1
ATOM 742 N N . GLY A 1 92 ? 5.847 6.162 -13.448 1.00 91.19 92 GLY A N 1
ATOM 743 C CA . GLY A 1 92 ? 5.608 5.010 -12.602 1.00 91.19 92 GLY A CA 1
ATOM 744 C C . GLY A 1 92 ? 4.127 4.729 -12.391 1.00 91.19 92 GLY A C 1
ATOM 745 O O . GLY A 1 92 ? 3.319 5.639 -12.182 1.00 91.19 92 GLY A O 1
ATOM 746 N N . LYS A 1 93 ? 3.763 3.452 -12.419 1.00 94.19 93 LYS A N 1
ATOM 747 C CA . LYS A 1 93 ? 2.398 2.982 -12.185 1.00 94.19 93 LYS A CA 1
ATOM 748 C C . LYS A 1 93 ? 2.412 1.766 -11.283 1.00 94.19 93 LYS A C 1
ATOM 750 O O . LYS A 1 93 ? 3.216 0.857 -11.468 1.00 94.19 93 LYS A O 1
ATOM 755 N N . MET A 1 94 ? 1.485 1.745 -10.343 1.00 90.56 94 MET A N 1
ATOM 756 C CA . MET A 1 94 ? 1.210 0.613 -9.479 1.00 90.56 94 MET A CA 1
ATOM 757 C C . MET A 1 94 ? -0.195 0.088 -9.745 1.00 90.56 94 MET A C 1
ATOM 759 O O . MET A 1 94 ? -1.138 0.865 -9.881 1.00 90.56 94 MET A O 1
ATOM 763 N N . TYR A 1 95 ? -0.316 -1.231 -9.805 1.00 93.56 95 TYR A N 1
ATOM 764 C CA . TYR A 1 95 ? -1.546 -1.933 -10.139 1.00 93.56 95 TYR A CA 1
ATOM 765 C C . TYR A 1 95 ? -1.892 -2.978 -9.083 1.00 93.56 95 TYR A C 1
ATOM 767 O O . TYR A 1 95 ? -1.029 -3.422 -8.318 1.00 93.56 95 TYR A O 1
ATOM 775 N N . ASN A 1 96 ? -3.139 -3.433 -9.139 1.00 94.38 96 ASN A N 1
ATOM 776 C CA . ASN A 1 96 ? -3.758 -4.440 -8.283 1.00 94.38 96 ASN A CA 1
ATOM 777 C C . ASN A 1 96 ? -3.892 -4.021 -6.813 1.00 94.38 96 ASN A C 1
ATOM 779 O O . ASN A 1 96 ? -4.018 -4.874 -5.931 1.00 94.38 96 ASN A O 1
ATOM 783 N N . LEU A 1 97 ? -3.934 -2.717 -6.535 1.00 87.00 97 LEU A N 1
ATOM 784 C CA . LEU A 1 97 ? -4.257 -2.210 -5.198 1.00 87.00 97 LEU A CA 1
ATOM 785 C C . LEU A 1 97 ? -5.715 -2.515 -4.827 1.00 87.00 97 LEU A C 1
ATOM 787 O O . LEU A 1 97 ? -6.039 -2.655 -3.651 1.00 87.00 97 LEU A O 1
ATOM 791 N N . GLU A 1 98 ? -6.586 -2.718 -5.819 1.00 87.69 98 GLU A N 1
ATOM 792 C CA . GLU A 1 98 ? -7.965 -3.178 -5.613 1.00 87.69 98 GLU A CA 1
ATOM 793 C C . GLU A 1 98 ? -8.085 -4.620 -5.073 1.00 87.69 98 GLU A C 1
ATOM 795 O O . GLU A 1 98 ? -9.176 -5.072 -4.735 1.00 87.69 98 GLU A O 1
ATOM 800 N N . THR A 1 99 ? -6.994 -5.373 -4.932 1.00 93.12 99 THR A N 1
ATOM 801 C CA . THR A 1 99 ? -7.037 -6.694 -4.270 1.00 93.12 99 THR A CA 1
ATOM 802 C C . THR A 1 99 ? -7.054 -6.586 -2.739 1.00 93.12 99 THR A C 1
ATOM 804 O O . THR A 1 99 ? -7.385 -7.554 -2.050 1.00 93.12 99 THR A O 1
ATOM 807 N N . MET A 1 100 ? -6.793 -5.387 -2.209 1.00 89.06 100 MET A N 1
ATOM 808 C CA . MET A 1 100 ? -6.673 -5.061 -0.789 1.00 89.06 100 MET A CA 1
ATOM 809 C C . MET A 1 100 ? -7.769 -5.656 0.102 1.00 89.06 100 MET A C 1
ATOM 811 O O . MET A 1 100 ? -8.941 -5.347 -0.065 1.00 89.06 100 MET A O 1
ATOM 815 N N . HIS A 1 101 ? -7.434 -6.429 1.119 1.00 92.56 101 HIS A N 1
ATOM 816 C CA . HIS A 1 101 ? -8.406 -6.948 2.078 1.00 92.56 101 HIS A CA 1
ATOM 817 C C . HIS A 1 101 ? -7.836 -6.946 3.493 1.00 92.56 101 HIS A C 1
ATOM 819 O O . HIS A 1 101 ? -6.626 -6.863 3.686 1.00 92.56 101 HIS A O 1
ATOM 825 N N . ARG A 1 102 ? -8.707 -7.006 4.500 1.00 89.00 102 ARG A N 1
ATOM 826 C CA . ARG A 1 102 ? -8.274 -7.105 5.893 1.00 89.00 102 ARG A CA 1
ATOM 827 C C . ARG A 1 102 ? -7.479 -8.392 6.111 1.00 89.00 102 ARG A C 1
ATOM 829 O O . ARG A 1 102 ? -7.915 -9.466 5.706 1.00 89.00 102 ARG A O 1
ATOM 836 N N . TYR A 1 103 ? -6.356 -8.277 6.807 1.00 90.00 103 TYR A N 1
ATOM 837 C CA . TYR A 1 103 ? -5.527 -9.400 7.219 1.00 90.00 103 TYR A CA 1
ATOM 838 C C . TYR A 1 103 ? -5.599 -9.554 8.738 1.00 90.00 103 TYR A C 1
ATOM 840 O O . TYR A 1 103 ? -5.202 -8.660 9.469 1.00 90.00 103 TYR A O 1
ATOM 848 N N . GLY A 1 104 ? -6.118 -10.678 9.231 1.00 87.38 104 GLY A N 1
ATOM 849 C CA . GLY A 1 104 ? -6.273 -10.896 10.673 1.00 87.38 104 GLY A CA 1
ATOM 850 C C . GLY A 1 104 ? -7.312 -9.985 11.342 1.00 87.38 104 GLY A C 1
ATOM 851 O O . GLY A 1 104 ? -8.110 -9.309 10.687 1.00 87.38 104 GLY A O 1
ATOM 852 N N . ASP A 1 105 ? -7.341 -10.017 12.673 1.00 86.94 105 ASP A N 1
ATOM 853 C CA . ASP A 1 105 ? -8.296 -9.248 13.468 1.00 86.94 105 ASP A CA 1
ATOM 854 C C . ASP A 1 105 ? -7.756 -7.865 13.827 1.00 86.94 105 ASP A C 1
ATOM 856 O O . ASP A 1 105 ? -6.617 -7.695 14.253 1.00 86.94 105 ASP A O 1
ATOM 860 N N . SER A 1 106 ? -8.623 -6.873 13.677 1.00 82.56 106 SER A N 1
ATOM 861 C CA . SER A 1 106 ? -8.409 -5.509 14.130 1.00 82.56 106 SER A CA 1
ATOM 862 C C . SER A 1 106 ? -8.657 -5.411 15.630 1.00 82.56 106 SER A C 1
ATOM 864 O O . SER A 1 106 ? -9.594 -6.017 16.155 1.00 82.56 106 SER A O 1
ATOM 866 N N . SER A 1 107 ? -7.865 -4.593 16.318 1.00 79.81 107 SER A N 1
ATOM 867 C CA . SER A 1 107 ? -8.030 -4.353 17.749 1.00 79.81 107 SER A CA 1
ATOM 868 C C . SER A 1 107 ? -8.201 -2.871 18.055 1.00 79.81 107 SER A C 1
ATOM 870 O O . SER A 1 107 ? -7.680 -1.996 17.359 1.00 79.81 107 SER A O 1
ATOM 872 N N . VAL A 1 108 ? -8.977 -2.599 19.102 1.00 78.62 108 VAL A N 1
ATOM 873 C CA . VAL A 1 108 ? -9.111 -1.273 19.692 1.00 78.62 108 VAL A CA 1
ATOM 874 C C . VAL A 1 108 ? -9.013 -1.397 21.203 1.00 78.62 108 VAL A C 1
ATOM 876 O O . VAL A 1 108 ? -9.656 -2.258 21.805 1.00 78.62 108 VAL A O 1
ATOM 879 N N . SER A 1 109 ? -8.214 -0.540 21.819 1.00 77.06 109 SER A N 1
ATOM 880 C CA . SER A 1 109 ? -8.128 -0.413 23.269 1.00 77.06 109 SER A CA 1
ATOM 881 C C . SER A 1 109 ? -8.257 1.051 23.669 1.00 77.06 109 SER A C 1
ATOM 883 O O . SER A 1 109 ? -8.024 1.961 22.874 1.00 77.06 109 SER A O 1
ATOM 885 N N . TYR A 1 110 ? -8.690 1.289 24.902 1.00 75.50 110 TYR A N 1
ATOM 886 C CA . TYR A 1 110 ? -8.809 2.629 25.453 1.00 75.50 110 TYR A CA 1
ATOM 887 C C . TYR A 1 110 ? -8.207 2.652 26.851 1.00 75.50 110 TYR A C 1
ATOM 889 O O . TYR A 1 110 ? -8.706 1.987 27.759 1.00 75.50 110 TYR A O 1
ATOM 897 N N . GLU A 1 111 ? -7.145 3.430 27.018 1.00 79.88 111 GLU A N 1
ATOM 898 C CA . GLU A 1 111 ? -6.452 3.593 28.290 1.00 79.88 111 GLU A CA 1
ATOM 899 C C . GLU A 1 111 ? -5.934 5.030 28.410 1.00 79.88 111 GLU A C 1
ATOM 901 O O . GLU A 1 111 ? -5.488 5.622 27.431 1.00 79.88 111 GLU A O 1
ATOM 906 N N . ASN A 1 112 ? -6.004 5.626 29.604 1.00 85.12 112 ASN A N 1
ATOM 907 C CA . ASN A 1 112 ? -5.441 6.957 29.883 1.00 85.12 112 ASN A CA 1
ATOM 908 C C . ASN A 1 112 ? -5.868 8.055 28.884 1.00 85.12 112 ASN A C 1
ATOM 910 O O . ASN A 1 112 ? -5.058 8.880 28.471 1.00 85.12 112 ASN A O 1
ATOM 914 N N . ALA A 1 113 ? -7.148 8.071 28.492 1.00 82.00 113 ALA A N 1
ATOM 915 C CA . ALA A 1 113 ? -7.691 8.991 27.482 1.00 82.00 113 ALA A CA 1
ATOM 916 C C . ALA A 1 113 ? -7.041 8.878 26.088 1.00 82.00 113 ALA A C 1
ATOM 918 O O . ALA A 1 113 ? -7.117 9.801 25.279 1.00 82.00 113 ALA A O 1
ATOM 919 N N . THR A 1 114 ? -6.436 7.731 25.797 1.00 72.38 114 THR A N 1
ATOM 920 C CA . THR A 1 114 ? -5.862 7.393 24.500 1.00 72.38 114 THR A CA 1
ATOM 921 C C . THR A 1 114 ? -6.572 6.161 23.960 1.00 72.38 114 THR A C 1
ATOM 923 O O . THR A 1 114 ? -6.620 5.121 24.613 1.00 72.38 114 THR A O 1
ATOM 926 N N . LEU A 1 115 ? -7.150 6.288 22.771 1.00 68.88 115 LEU A N 1
ATOM 927 C CA . LEU A 1 115 ? -7.689 5.173 22.006 1.00 68.88 115 LEU A CA 1
ATOM 928 C C . LEU A 1 115 ? -6.577 4.644 21.103 1.00 68.88 115 LEU A C 1
ATOM 930 O O . LEU A 1 115 ? -6.059 5.397 20.286 1.00 68.88 115 LEU A O 1
ATOM 934 N N . GLU A 1 116 ? -6.198 3.382 21.236 1.00 74.62 116 GLU A N 1
ATOM 935 C CA . GLU A 1 116 ? -5.257 2.731 20.331 1.00 74.62 116 GLU A CA 1
ATOM 936 C C . GLU A 1 116 ? -6.015 1.826 19.370 1.00 74.62 116 GLU A C 1
ATOM 938 O O . GLU A 1 116 ? -6.885 1.064 19.782 1.00 74.62 116 GLU A O 1
ATOM 943 N N . VAL A 1 117 ? -5.688 1.929 18.088 1.00 75.06 117 VAL A N 1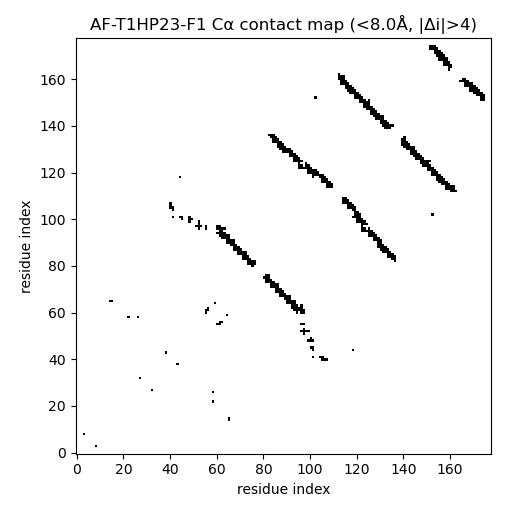
ATOM 944 C CA . VAL A 1 117 ? -6.292 1.156 17.008 1.00 75.06 117 VAL A CA 1
ATOM 945 C C . VAL A 1 117 ? -5.179 0.450 16.256 1.00 75.06 117 VAL A C 1
ATOM 947 O O . VAL A 1 117 ? -4.216 1.091 15.832 1.00 75.06 117 VAL A O 1
ATOM 950 N N . GLN A 1 118 ? -5.332 -0.857 16.068 1.00 81.69 118 GLN A N 1
ATOM 951 C CA . GLN A 1 118 ? -4.430 -1.664 15.257 1.00 81.69 118 GLN A CA 1
ATOM 952 C C . GLN A 1 118 ? -5.223 -2.366 14.161 1.00 81.69 118 GLN A C 1
ATOM 954 O O . GLN A 1 118 ? -6.197 -3.068 14.440 1.00 81.69 118 GLN A O 1
ATOM 959 N N . LEU A 1 119 ? -4.800 -2.156 12.919 1.00 81.44 119 LEU A N 1
ATOM 960 C CA . LEU A 1 119 ? -5.405 -2.691 11.707 1.00 81.44 119 LEU A CA 1
ATOM 961 C C . LEU A 1 119 ? -4.322 -3.367 10.875 1.00 81.44 119 LEU A C 1
ATOM 963 O O . LEU A 1 119 ? -3.188 -2.897 10.810 1.00 81.44 119 LEU A O 1
ATOM 967 N N . GLU A 1 120 ? -4.684 -4.432 10.180 1.00 86.50 120 GLU A N 1
ATOM 968 C CA . GLU A 1 120 ? -3.790 -5.113 9.254 1.00 86.50 120 GLU A CA 1
ATOM 969 C C . GLU A 1 120 ? -4.516 -5.350 7.932 1.00 86.50 120 GLU A C 1
ATOM 971 O O . GLU A 1 120 ? -5.696 -5.706 7.889 1.00 86.50 120 GLU A O 1
ATOM 976 N N . VAL A 1 121 ? -3.808 -5.092 6.837 1.00 86.81 121 VAL A N 1
ATOM 977 C CA . VAL A 1 121 ? -4.339 -5.138 5.477 1.00 86.81 121 VAL A CA 1
ATOM 978 C C . VAL A 1 121 ? -3.343 -5.868 4.586 1.00 86.81 121 VAL A C 1
ATOM 980 O O . VAL A 1 121 ? -2.137 -5.656 4.689 1.00 86.81 121 VAL A O 1
ATOM 983 N N . GLU A 1 122 ? -3.841 -6.713 3.694 1.00 90.94 122 GLU A N 1
ATOM 984 C CA . GLU A 1 122 ? -3.059 -7.433 2.697 1.00 90.94 122 GLU A CA 1
ATOM 985 C C . GLU A 1 122 ? -3.488 -7.032 1.283 1.00 90.94 122 GLU A C 1
ATOM 987 O O . GLU A 1 122 ? -4.673 -6.891 0.990 1.00 90.94 122 GLU A O 1
ATOM 992 N N . VAL A 1 123 ? -2.510 -6.839 0.402 1.00 90.25 123 VAL A N 1
ATOM 993 C CA . VAL A 1 123 ? -2.689 -6.619 -1.034 1.00 90.25 123 VAL A CA 1
ATOM 994 C C . VAL A 1 123 ? -1.994 -7.758 -1.768 1.00 90.25 123 VAL A C 1
ATOM 996 O O . VAL A 1 123 ? -0.833 -8.072 -1.497 1.00 90.25 123 VAL A O 1
ATOM 999 N N . GLU A 1 124 ? -2.698 -8.374 -2.707 1.00 92.31 124 GLU A N 1
ATOM 1000 C CA . GLU A 1 124 ? -2.215 -9.519 -3.468 1.00 92.31 124 GLU A CA 1
ATOM 1001 C C . GLU A 1 124 ? -1.763 -9.102 -4.866 1.00 92.31 124 GLU A C 1
ATOM 1003 O O . GLU A 1 124 ? -2.383 -8.272 -5.530 1.00 92.31 124 GLU A O 1
ATOM 1008 N N . ASN A 1 125 ? -0.711 -9.756 -5.356 1.00 92.75 125 ASN A N 1
ATOM 1009 C CA . ASN A 1 125 ? -0.230 -9.636 -6.732 1.00 92.75 125 ASN A CA 1
ATOM 1010 C C . ASN A 1 125 ? -0.023 -8.181 -7.181 1.00 92.75 125 ASN A C 1
ATOM 1012 O O . ASN A 1 125 ? -0.372 -7.826 -8.309 1.00 92.75 125 ASN A O 1
ATOM 1016 N N . LEU A 1 126 ? 0.527 -7.347 -6.298 1.00 88.56 126 LEU A N 1
ATOM 1017 C CA . LEU A 1 126 ? 0.840 -5.955 -6.580 1.00 88.56 126 LEU A CA 1
ATOM 1018 C C . LEU A 1 126 ? 1.846 -5.883 -7.730 1.00 88.56 126 LEU A C 1
ATOM 1020 O O . LEU A 1 126 ? 2.860 -6.586 -7.714 1.00 88.56 126 LEU A O 1
ATOM 1024 N N . LYS A 1 127 ? 1.584 -5.021 -8.711 1.00 90.56 127 LYS A N 1
ATOM 1025 C CA . LYS A 1 127 ? 2.488 -4.829 -9.851 1.00 90.56 127 LYS A CA 1
ATOM 1026 C C . LYS A 1 127 ? 2.962 -3.399 -9.923 1.00 90.56 127 LYS A C 1
ATOM 1028 O O . LYS A 1 127 ? 2.203 -2.482 -9.626 1.00 90.56 127 LYS A O 1
ATOM 1033 N N . VAL A 1 128 ? 4.196 -3.216 -10.359 1.00 89.56 128 VAL A N 1
ATOM 1034 C CA . VAL A 1 128 ? 4.822 -1.918 -10.575 1.00 89.56 128 VAL A CA 1
ATOM 1035 C C . VAL A 1 128 ? 5.410 -1.888 -11.974 1.00 89.56 128 VAL A C 1
ATOM 1037 O O . VAL A 1 128 ? 6.056 -2.839 -12.409 1.00 89.56 128 VAL A O 1
ATOM 1040 N N . GLU A 1 129 ? 5.192 -0.785 -12.672 1.00 92.94 129 GLU A N 1
ATOM 1041 C CA . GLU A 1 129 ? 5.762 -0.508 -13.982 1.00 92.94 129 GLU A CA 1
ATOM 1042 C C . GLU A 1 129 ? 6.407 0.876 -13.968 1.00 92.94 129 GLU A C 1
ATOM 1044 O O . GLU A 1 129 ? 5.810 1.825 -13.466 1.00 92.94 129 GLU A O 1
ATOM 1049 N N . TYR A 1 130 ? 7.605 0.989 -14.530 1.00 91.00 130 TYR A N 1
ATOM 1050 C CA . TYR A 1 130 ? 8.302 2.254 -14.750 1.00 91.00 130 TYR A CA 1
ATOM 1051 C C . TYR A 1 130 ? 8.987 2.244 -16.111 1.00 91.00 130 TYR A C 1
ATOM 1053 O O . TYR A 1 130 ? 9.453 1.200 -16.568 1.00 91.00 130 TYR A O 1
ATOM 1061 N N . PHE A 1 131 ? 9.135 3.415 -16.721 1.00 91.88 131 PHE A N 1
ATOM 1062 C CA . PHE A 1 131 ? 10.141 3.601 -17.758 1.00 91.88 131 PHE A CA 1
ATOM 1063 C C . PHE A 1 131 ? 11.496 3.808 -17.099 1.00 91.88 131 PHE A C 1
ATOM 1065 O O . PHE A 1 131 ? 11.633 4.642 -16.209 1.00 91.88 131 PHE A O 1
ATOM 1072 N N . LEU A 1 132 ? 12.471 3.011 -17.516 1.00 86.75 132 LEU A N 1
ATOM 1073 C CA . LEU A 1 132 ? 13.831 3.024 -17.011 1.00 86.75 132 LEU A CA 1
ATOM 1074 C C . LEU A 1 132 ? 14.748 3.616 -18.073 1.00 86.75 132 LEU A C 1
ATOM 1076 O O . LEU A 1 132 ? 14.859 3.065 -19.168 1.00 86.75 132 LEU A O 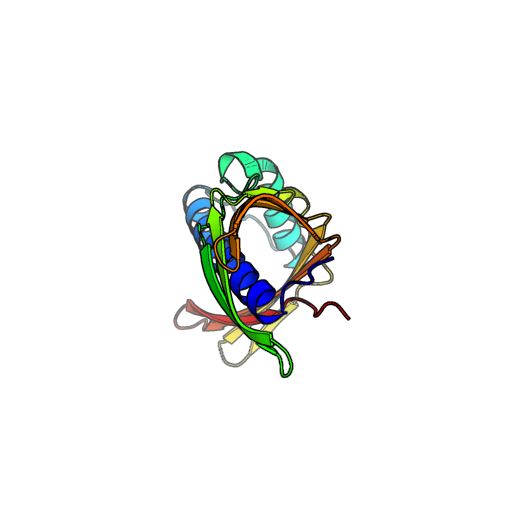1
ATOM 1080 N N . GLU A 1 133 ? 15.468 4.658 -17.692 1.00 90.88 133 GLU A N 1
ATOM 1081 C CA . GLU A 1 133 ? 16.648 5.133 -18.401 1.00 90.88 133 GLU A CA 1
ATOM 1082 C C . GLU A 1 133 ? 17.841 4.994 -17.456 1.00 90.88 133 GLU A C 1
ATOM 1084 O O . GLU A 1 133 ? 17.785 5.407 -16.298 1.00 90.88 133 GLU A O 1
ATOM 1089 N N . SER A 1 134 ? 18.924 4.384 -17.917 1.00 83.94 134 SER A N 1
ATOM 1090 C CA . SER A 1 134 ? 20.145 4.227 -17.137 1.00 83.94 134 SER A CA 1
ATOM 1091 C C . SER A 1 134 ? 21.358 4.611 -17.957 1.00 83.94 134 SER A C 1
ATOM 1093 O O . SER A 1 134 ? 21.408 4.351 -19.158 1.00 83.94 134 SER A O 1
ATOM 1095 N N . SER A 1 135 ? 22.352 5.199 -17.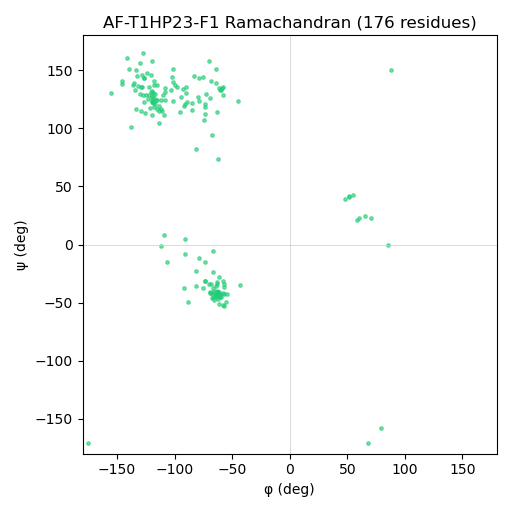298 1.00 80.50 135 SER A N 1
ATOM 1096 C CA . SER A 1 135 ? 23.665 5.431 -17.886 1.00 80.50 135 SER A CA 1
ATOM 1097 C C . SER A 1 135 ? 24.733 4.687 -17.098 1.00 80.50 135 SER A C 1
ATOM 1099 O O . SER A 1 135 ? 24.915 4.911 -15.897 1.00 80.50 135 SER A O 1
ATOM 1101 N N . PHE A 1 136 ? 25.466 3.830 -17.803 1.00 71.19 136 PHE A N 1
ATOM 1102 C CA . PHE A 1 136 ? 26.593 3.068 -17.289 1.00 71.19 136 PHE A CA 1
ATOM 1103 C C . PHE A 1 136 ? 27.814 3.319 -18.172 1.00 71.19 136 PHE A C 1
ATOM 1105 O O . PHE A 1 136 ? 27.851 2.901 -19.327 1.00 71.19 136 PHE A O 1
ATOM 1112 N N . ASN A 1 137 ? 28.839 3.985 -17.633 1.00 69.38 137 ASN A N 1
ATOM 1113 C CA . ASN A 1 137 ? 30.137 4.178 -18.297 1.00 69.38 137 ASN A CA 1
ATOM 1114 C C . ASN A 1 137 ? 30.041 4.668 -19.766 1.00 69.38 137 ASN A C 1
ATOM 1116 O O . ASN A 1 137 ? 30.773 4.197 -20.633 1.00 69.38 137 ASN A O 1
ATOM 1120 N N . GLY A 1 138 ? 29.103 5.581 -20.052 1.00 70.44 138 GLY A N 1
ATOM 1121 C CA . GLY A 1 138 ? 28.855 6.122 -21.398 1.00 70.44 138 GLY A CA 1
ATOM 1122 C C . GLY A 1 138 ? 27.916 5.293 -22.285 1.00 70.44 138 GLY A C 1
ATOM 1123 O O . GLY A 1 138 ? 27.636 5.703 -23.408 1.00 70.44 138 GLY A O 1
ATOM 1124 N N . HIS A 1 139 ? 27.406 4.163 -21.798 1.00 75.75 139 HIS A N 1
ATOM 1125 C CA . HIS A 1 139 ? 26.350 3.388 -22.441 1.00 75.75 139 HIS A CA 1
ATOM 1126 C C . HIS A 1 139 ? 24.996 3.724 -21.829 1.00 75.75 139 HIS A C 1
ATOM 1128 O O . HIS A 1 139 ? 24.859 3.786 -20.608 1.00 75.75 139 HIS A O 1
ATOM 1134 N N . GLU A 1 140 ? 23.998 3.907 -22.685 1.00 85.75 140 GLU A N 1
ATOM 1135 C CA . GLU A 1 140 ? 22.622 4.141 -22.269 1.00 85.75 140 GLU A CA 1
ATOM 1136 C C . GLU A 1 140 ? 21.804 2.854 -22.370 1.00 85.75 140 GLU A C 1
ATOM 1138 O O . GLU A 1 140 ? 21.894 2.110 -23.350 1.00 85.75 140 GLU A O 1
ATOM 1143 N N . LEU A 1 141 ? 20.985 2.610 -21.354 1.00 81.38 141 LEU A N 1
ATOM 1144 C CA . LEU A 1 141 ? 19.984 1.558 -21.325 1.00 81.38 141 LEU A CA 1
ATOM 1145 C C . LEU A 1 141 ? 18.616 2.216 -21.193 1.00 81.38 141 LEU A C 1
ATOM 1147 O O . LEU A 1 141 ? 18.376 2.959 -20.249 1.00 81.38 141 LEU A O 1
ATOM 1151 N N . HIS A 1 142 ? 17.718 1.880 -22.109 1.00 92.00 142 HIS A N 1
ATOM 1152 C CA . HIS A 1 142 ? 16.332 2.333 -22.102 1.00 92.00 142 HIS A CA 1
ATOM 1153 C C . HIS A 1 142 ? 15.420 1.111 -22.080 1.00 92.00 142 HIS A C 1
ATOM 1155 O O . HIS A 1 142 ? 15.653 0.147 -22.814 1.00 92.00 142 HIS A O 1
ATOM 1161 N N . GLY A 1 143 ? 14.387 1.122 -21.244 1.00 88.62 143 GLY A N 1
ATOM 1162 C CA . GLY A 1 143 ? 13.473 -0.009 -21.151 1.00 88.62 143 GLY A CA 1
ATOM 1163 C C . GLY A 1 143 ? 12.292 0.214 -20.223 1.00 88.62 143 GLY A C 1
ATOM 1164 O O . GLY A 1 143 ? 12.044 1.314 -19.737 1.00 88.62 143 GLY A O 1
ATOM 1165 N N . ILE A 1 144 ? 11.555 -0.868 -19.981 1.00 88.06 144 ILE A N 1
ATOM 1166 C CA . ILE A 1 144 ? 10.448 -0.900 -19.027 1.00 88.06 144 ILE A CA 1
ATOM 1167 C C . ILE A 1 144 ? 10.868 -1.797 -17.868 1.00 88.06 144 ILE A C 1
ATOM 1169 O O . ILE A 1 144 ? 11.244 -2.955 -18.065 1.00 88.06 144 ILE A O 1
ATOM 1173 N N . LEU A 1 145 ? 10.817 -1.252 -16.659 1.00 84.88 145 LEU A N 1
ATOM 1174 C CA . LEU A 1 145 ? 11.003 -2.003 -15.433 1.00 84.88 145 LEU A CA 1
ATOM 1175 C C . LEU A 1 145 ? 9.647 -2.532 -14.974 1.00 84.88 145 LEU A C 1
ATOM 1177 O O . LEU A 1 145 ? 8.729 -1.754 -14.729 1.00 84.88 145 LEU A O 1
ATOM 1181 N N . HIS A 1 146 ? 9.552 -3.852 -14.830 1.00 87.69 146 HIS A N 1
ATOM 1182 C CA . HIS A 1 146 ? 8.405 -4.527 -14.235 1.00 87.69 146 HIS A CA 1
ATOM 1183 C C . HIS A 1 146 ? 8.800 -5.105 -12.877 1.00 87.69 146 HIS A C 1
ATOM 1185 O O . HIS A 1 146 ? 9.803 -5.811 -12.760 1.00 87.69 146 HIS A O 1
ATOM 1191 N N . GLY A 1 147 ? 8.006 -4.804 -11.856 1.00 81.38 147 GLY A N 1
ATOM 1192 C CA . GLY A 1 147 ? 8.109 -5.391 -10.529 1.00 81.38 147 GLY A CA 1
ATOM 1193 C C . GLY A 1 147 ? 6.812 -6.099 -10.175 1.00 81.38 147 GLY A C 1
ATOM 1194 O O . GLY A 1 147 ? 5.741 -5.515 -10.297 1.00 81.38 147 GLY A O 1
ATOM 1195 N N . ASP A 1 148 ? 6.911 -7.335 -9.702 1.00 83.69 148 ASP A N 1
ATOM 1196 C CA . ASP A 1 148 ? 5.773 -8.095 -9.195 1.00 83.69 148 ASP A CA 1
ATOM 1197 C C . ASP A 1 148 ? 6.022 -8.450 -7.729 1.00 83.69 148 ASP A C 1
ATOM 1199 O O . ASP A 1 148 ? 7.053 -9.031 -7.378 1.00 83.69 148 ASP A O 1
ATOM 1203 N N . LEU A 1 149 ? 5.057 -8.137 -6.871 1.00 81.56 149 LEU A N 1
ATOM 1204 C CA . LEU A 1 149 ? 5.054 -8.525 -5.470 1.00 81.56 149 LEU A CA 1
ATOM 1205 C C . LEU A 1 149 ? 3.814 -9.374 -5.204 1.00 81.56 149 LEU A C 1
ATOM 1207 O O . LEU A 1 149 ? 2.684 -8.893 -5.231 1.00 81.56 149 LEU A O 1
ATOM 1211 N N . LYS A 1 150 ? 4.031 -10.664 -4.929 1.00 84.81 150 LYS A N 1
ATOM 1212 C CA . LYS A 1 150 ? 2.937 -11.623 -4.701 1.00 84.81 150 LYS A CA 1
ATOM 1213 C C . LYS A 1 150 ? 2.009 -11.199 -3.568 1.00 84.81 150 LYS A C 1
ATOM 1215 O O . LYS A 1 150 ? 0.812 -11.443 -3.647 1.00 84.81 150 LYS A O 1
ATOM 1220 N N . MET A 1 151 ? 2.568 -10.605 -2.521 1.00 83.25 151 MET A N 1
ATOM 1221 C CA . MET A 1 151 ? 1.834 -10.263 -1.315 1.00 83.25 151 MET A CA 1
ATOM 1222 C C . MET A 1 151 ? 2.521 -9.103 -0.604 1.00 83.25 151 MET A C 1
ATOM 1224 O O . MET A 1 151 ? 3.728 -9.148 -0.359 1.00 83.25 151 MET A O 1
ATOM 1228 N N . LEU A 1 152 ? 1.737 -8.091 -0.254 1.00 82.19 152 LEU A N 1
ATOM 1229 C CA . LEU A 1 152 ? 2.136 -6.975 0.590 1.00 82.19 152 LEU A CA 1
ATOM 1230 C C . LEU A 1 152 ? 1.207 -6.938 1.796 1.00 82.19 152 LEU A C 1
ATOM 1232 O O . LEU A 1 152 ? 0.012 -6.715 1.635 1.00 82.19 152 LEU A O 1
ATOM 1236 N N . ARG A 1 153 ? 1.753 -7.111 2.998 1.00 85.25 153 ARG A N 1
ATOM 1237 C CA . ARG A 1 153 ? 1.008 -6.862 4.237 1.00 85.25 153 ARG A CA 1
ATOM 1238 C C . ARG A 1 153 ? 1.417 -5.525 4.811 1.00 85.25 153 ARG A C 1
ATOM 1240 O O . ARG A 1 153 ? 2.596 -5.178 4.796 1.00 85.25 153 ARG A O 1
ATOM 1247 N N . ILE A 1 154 ? 0.436 -4.799 5.313 1.00 82.38 154 ILE A N 1
ATOM 1248 C CA . ILE A 1 154 ? 0.603 -3.482 5.898 1.00 82.38 154 ILE A CA 1
ATOM 1249 C C . ILE A 1 154 ? -0.084 -3.516 7.255 1.00 82.38 154 ILE A C 1
ATOM 1251 O O . ILE A 1 154 ? -1.303 -3.684 7.340 1.00 82.38 154 ILE A O 1
ATOM 1255 N N . ARG A 1 155 ? 0.709 -3.365 8.314 1.00 81.94 155 ARG A N 1
ATOM 1256 C CA . ARG A 1 155 ? 0.189 -3.141 9.661 1.00 81.94 155 ARG A CA 1
ATOM 1257 C C . ARG A 1 155 ? 0.107 -1.646 9.917 1.00 81.94 155 ARG A C 1
ATOM 1259 O O . ARG A 1 155 ? 1.063 -0.927 9.654 1.00 81.94 155 ARG A O 1
ATOM 1266 N N . PHE A 1 156 ? -1.018 -1.206 10.459 1.00 77.00 156 PHE A N 1
ATOM 1267 C CA . PHE A 1 156 ? -1.274 0.159 10.883 1.00 77.00 156 PHE A CA 1
ATOM 1268 C C . PHE A 1 156 ? -1.557 0.154 12.378 1.00 77.00 156 PHE A C 1
ATOM 1270 O O . PHE A 1 156 ? -2.511 -0.479 12.824 1.00 77.00 156 PHE A O 1
ATOM 1277 N N . ALA A 1 157 ? -0.764 0.892 13.145 1.00 76.19 157 ALA A N 1
ATOM 1278 C CA . ALA A 1 157 ? -1.077 1.196 14.534 1.00 76.19 157 ALA A CA 1
ATOM 1279 C C . ALA A 1 157 ? -1.192 2.711 14.694 1.00 76.19 157 ALA A C 1
ATOM 1281 O O . ALA A 1 157 ? -0.271 3.448 14.337 1.00 76.19 157 ALA A O 1
ATOM 1282 N N . ALA A 1 158 ? -2.309 3.183 15.237 1.00 72.25 158 ALA A N 1
ATOM 1283 C CA . ALA A 1 158 ? -2.550 4.596 15.493 1.00 72.25 158 ALA A CA 1
ATOM 1284 C C . ALA A 1 158 ? -3.112 4.798 16.898 1.00 72.25 158 ALA A C 1
ATOM 1286 O O . ALA A 1 158 ? -3.817 3.949 17.437 1.00 72.25 158 ALA A O 1
ATOM 1287 N N . THR A 1 159 ? -2.820 5.953 17.480 1.00 70.44 159 THR A N 1
ATOM 1288 C CA . THR A 1 159 ? -3.450 6.415 18.712 1.00 70.44 159 THR A CA 1
ATOM 1289 C C . THR A 1 159 ? -4.207 7.699 18.485 1.00 70.44 159 THR A C 1
ATOM 1291 O O . THR A 1 159 ? -3.716 8.591 17.801 1.00 70.44 159 THR A O 1
ATOM 1294 N N . VAL A 1 160 ? -5.368 7.808 19.115 1.00 71.00 160 VAL A N 1
ATOM 1295 C CA . VAL A 1 160 ? -6.178 9.017 19.161 1.00 71.00 160 VAL A CA 1
ATOM 1296 C C . VAL A 1 160 ? -6.243 9.482 20.607 1.00 71.00 160 VAL A C 1
ATOM 1298 O O . VAL A 1 160 ? -6.785 8.785 21.466 1.00 71.00 160 VAL A O 1
ATOM 1301 N N . GLU A 1 161 ? -5.699 10.659 20.893 1.00 74.44 161 GLU A N 1
ATOM 1302 C CA . GLU A 1 161 ? -5.903 11.303 22.188 1.00 74.44 161 GLU A CA 1
ATOM 1303 C C . GLU A 1 161 ? -7.333 11.851 22.232 1.00 74.44 161 GLU A C 1
ATOM 1305 O O . GLU A 1 161 ? -7.683 12.775 21.505 1.00 74.44 161 GLU A O 1
ATOM 1310 N N . THR A 1 162 ? -8.199 11.290 23.074 1.00 70.81 162 THR A N 1
ATOM 1311 C CA . THR A 1 162 ? -9.649 11.550 22.995 1.00 70.81 162 THR A CA 1
ATOM 1312 C C . THR A 1 162 ? -10.058 12.932 23.497 1.00 70.81 162 THR A C 1
ATOM 1314 O O . THR A 1 162 ? -11.165 13.385 23.217 1.00 70.81 162 THR A O 1
ATOM 1317 N N . LYS A 1 163 ? -9.168 13.627 24.215 1.00 75.19 163 LYS A N 1
ATOM 1318 C CA . LYS A 1 163 ? -9.394 14.998 24.699 1.00 75.19 163 LYS A CA 1
ATOM 1319 C C . LYS A 1 163 ? -9.115 16.055 23.635 1.00 75.19 163 LYS A C 1
ATOM 1321 O O . LYS A 1 163 ? -9.786 17.080 23.610 1.00 75.19 163 LYS A O 1
ATOM 1326 N N . THR A 1 164 ? -8.110 15.820 22.800 1.00 77.44 164 THR A N 1
ATOM 1327 C CA . THR A 1 164 ? -7.640 16.762 21.772 1.00 77.44 164 THR A CA 1
ATOM 1328 C C . THR A 1 164 ? -8.042 16.330 20.365 1.00 77.44 164 THR A C 1
ATOM 1330 O O . THR A 1 164 ? -7.988 17.138 19.446 1.00 77.44 164 THR A O 1
ATOM 1333 N N . LEU A 1 165 ? -8.460 15.070 20.208 1.00 66.38 165 LEU A N 1
ATOM 1334 C CA . LEU A 1 165 ? -8.682 14.378 18.938 1.00 66.38 165 LEU A CA 1
ATOM 1335 C C . LEU A 1 165 ? -7.431 14.328 18.050 1.00 66.38 165 LEU A C 1
ATOM 1337 O O . LEU A 1 165 ? -7.526 14.108 16.844 1.00 66.38 165 LEU A O 1
ATOM 1341 N N . ASN A 1 166 ? -6.249 14.485 18.651 1.00 63.78 166 ASN A N 1
ATOM 1342 C CA . ASN A 1 166 ? -4.987 14.339 17.947 1.00 63.78 166 ASN A CA 1
ATOM 1343 C C . ASN A 1 166 ? -4.770 12.871 17.579 1.00 63.78 166 ASN A C 1
ATOM 1345 O O . ASN A 1 166 ? -4.796 11.996 18.448 1.00 63.78 166 ASN A O 1
ATOM 1349 N N . ILE A 1 167 ? -4.528 12.619 16.294 1.00 66.25 167 ILE A N 1
ATOM 1350 C CA . ILE A 1 167 ? -4.221 11.292 15.766 1.00 66.25 167 ILE A CA 1
ATOM 1351 C C . ILE A 1 167 ? -2.714 11.197 15.548 1.00 66.25 167 ILE A C 1
ATOM 1353 O O . ILE A 1 167 ? -2.135 11.973 14.789 1.00 66.25 167 ILE A O 1
ATOM 1357 N N . THR A 1 168 ? -2.094 10.207 16.178 1.00 70.94 168 THR A N 1
ATOM 1358 C CA . THR A 1 168 ? -0.676 9.893 16.021 1.00 70.94 168 THR A CA 1
ATOM 1359 C C . THR A 1 168 ? -0.544 8.502 15.434 1.00 70.94 168 THR A C 1
ATOM 1361 O O . THR A 1 168 ? -0.992 7.519 16.023 1.00 70.94 168 THR A O 1
ATOM 1364 N N . LEU A 1 169 ? 0.104 8.408 14.281 1.00 70.06 169 LEU A N 1
ATOM 1365 C CA . LEU A 1 169 ? 0.517 7.136 13.711 1.00 70.06 169 LEU A CA 1
ATOM 1366 C C . LEU A 1 169 ? 1.709 6.591 14.515 1.00 70.06 169 LEU A C 1
ATOM 1368 O O . LEU A 1 169 ? 2.738 7.257 14.618 1.00 70.06 169 LEU A O 1
ATOM 1372 N N . LYS A 1 170 ? 1.566 5.395 15.090 1.00 71.19 170 LYS A N 1
ATOM 1373 C CA . LYS A 1 170 ? 2.613 4.733 15.881 1.00 71.19 170 LYS A CA 1
ATOM 1374 C C . LYS A 1 170 ? 3.538 3.891 15.017 1.00 71.19 170 LYS A C 1
ATOM 1376 O O . LYS A 1 170 ? 4.754 3.989 15.143 1.00 71.19 170 LYS A O 1
ATOM 1381 N N . GLU A 1 171 ? 2.962 3.049 14.168 1.00 70.12 171 GLU A N 1
ATOM 1382 C CA . GLU A 1 171 ? 3.725 2.088 13.382 1.00 70.12 171 GLU A CA 1
ATOM 1383 C C . GLU A 1 171 ? 3.081 1.883 12.017 1.00 70.12 171 GLU A C 1
ATOM 1385 O O . GLU A 1 171 ? 1.860 1.738 11.902 1.00 70.12 171 GLU A O 1
ATOM 1390 N N . ILE A 1 172 ? 3.946 1.825 11.006 1.00 63.47 172 ILE A N 1
ATOM 1391 C CA . ILE A 1 172 ? 3.667 1.148 9.748 1.00 63.47 172 ILE A CA 1
ATOM 1392 C C . ILE A 1 172 ? 4.802 0.173 9.518 1.00 63.47 172 ILE A C 1
ATOM 1394 O O . ILE A 1 172 ? 5.966 0.577 9.456 1.00 63.47 172 ILE A O 1
ATOM 1398 N N . SER A 1 173 ? 4.463 -1.099 9.373 1.00 67.38 173 SER A N 1
ATOM 1399 C CA . SER A 1 173 ? 5.434 -2.126 9.028 1.00 67.38 173 SER A CA 1
ATOM 1400 C C . SER A 1 173 ? 4.989 -2.919 7.811 1.00 67.38 173 SER A C 1
ATOM 1402 O O . SER A 1 173 ? 3.809 -3.201 7.596 1.00 67.38 173 SER A O 1
ATOM 1404 N N . PHE A 1 174 ? 5.991 -3.255 7.007 1.00 66.38 174 PHE A N 1
ATOM 1405 C CA . PHE A 1 174 ? 5.901 -4.137 5.858 1.00 66.38 174 PHE A CA 1
ATOM 1406 C C . PHE A 1 174 ? 6.762 -5.346 6.215 1.00 66.38 174 PHE A C 1
ATOM 1408 O O . PHE A 1 174 ? 7.923 -5.149 6.598 1.00 66.38 174 PHE A O 1
ATOM 1415 N N . PRO A 1 175 ? 6.237 -6.581 6.178 1.00 55.47 175 PRO A N 1
ATOM 1416 C CA . PRO A 1 175 ? 7.040 -7.735 6.533 1.00 55.47 175 PRO A CA 1
ATOM 1417 C C . PRO A 1 175 ? 8.241 -7.818 5.591 1.00 55.47 175 PRO A C 1
ATOM 1419 O O . PRO A 1 175 ? 8.117 -7.672 4.375 1.00 55.47 175 PRO A O 1
ATOM 1422 N N . HIS A 1 176 ? 9.415 -8.018 6.183 1.00 41.94 176 HIS A N 1
ATOM 1423 C CA . HIS A 1 176 ? 10.657 -8.202 5.449 1.00 41.94 176 HIS A CA 1
ATOM 1424 C C . HIS A 1 176 ? 10.512 -9.417 4.517 1.00 41.94 176 HIS A C 1
ATOM 1426 O O . HIS A 1 176 ? 10.031 -10.457 4.980 1.00 41.94 176 HIS A O 1
ATOM 1432 N N . PRO A 1 177 ? 10.925 -9.340 3.240 1.00 39.97 177 PRO A N 1
ATOM 1433 C CA . PRO A 1 177 ? 11.140 -10.548 2.463 1.00 39.97 177 PRO A CA 1
ATOM 1434 C C . PRO A 1 177 ? 12.279 -11.316 3.141 1.00 39.97 177 PRO A C 1
ATOM 1436 O O . PRO A 1 177 ? 13.389 -10.796 3.242 1.00 39.97 177 PRO A O 1
ATOM 1439 N N . GLY A 1 178 ? 11.963 -12.488 3.694 1.00 31.83 178 GLY A N 1
ATOM 1440 C CA . GLY A 1 178 ? 12.964 -13.426 4.208 1.00 31.83 178 GLY A CA 1
ATOM 1441 C C . GLY A 1 178 ? 13.902 -13.921 3.117 1.00 31.83 178 GLY A C 1
ATOM 1442 O O . GLY A 1 178 ? 13.476 -13.944 1.938 1.00 31.83 178 GLY A O 1
#

Solvent-accessible surface area (backbone atoms only — not comparable to full-atom values): 10004 Å² total; per-residue (Å²): 137,87,76,79,57,68,70,58,56,52,50,53,52,51,50,51,46,53,51,47,55,51,47,51,53,58,48,51,75,75,46,85,77,83,85,76,81,98,68,55,66,49,58,51,48,47,51,50,34,52,51,48,38,78,39,19,58,84,71,44,43,48,58,24,77,45,75,66,46,77,50,76,48,75,48,78,40,96,88,80,44,76,44,62,36,39,40,38,36,37,80,21,35,32,34,43,55,58,54,37,37,70,41,80,82,46,49,76,50,76,56,97,62,31,37,39,39,38,43,34,35,31,29,45,56,32,35,37,38,27,38,34,40,34,43,48,92,91,43,79,46,77,51,74,46,77,45,80,39,70,67,46,50,42,40,39,30,35,35,32,34,68,86,78,66,48,74,45,80,74,45,77,50,62,80,75,88,127

Sequence (178 aa):
MYVLPLKQIILIIWLIFIIFAINVSTSIENVQYKYSENKSLNLLLDDVCTNLKKNAKAIGLEPLKLPDLMEAYNQSFWIIGKLTEVYNLTNGKMYNLETMHRYGDSSVSYENATLEVQLEVEVENLKVEYFLESSFNGHELHGILHGDLKMLRIRFAATVETKTLNITLKEISFPHPG